Protein AF-S6TY34-F1 (afdb_monomer_lite)

InterPro domains:
  IPR000032 Phosphocarrier protein HPr-like [PF00381] (108-190)
  IPR000032 Phosphocarrier protein HPr-like [PR00107] (118-134)
  IPR000032 Phosphocarrier protein HPr-like [PR00107] (146-161)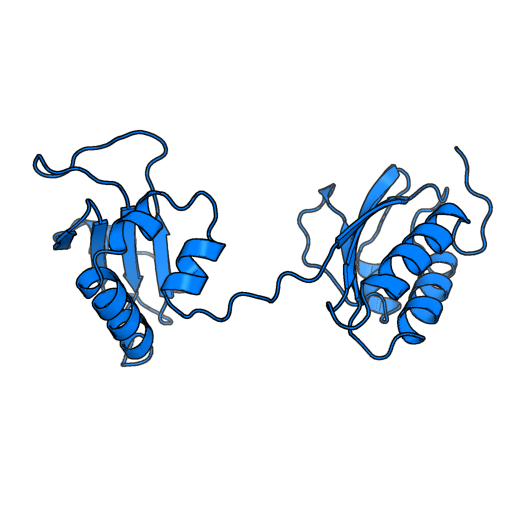
  IPR000032 Phosphocarrier protein HPr-like [PR00107] (161-178)
  IPR000032 Phosphocarrier protein HPr-like [PS51350] (106-196)
  IPR000032 Phosphocarrier protein HPr-like [TIGR01003] (109-189)
  IPR000032 Phosphocarrier protein HPr-like [cd00367] (110-189)
  IPR016152 Phosphotransferase/anion transporter [SSF55804] (2-98)
  IPR035895 HPr-like superfamily [G3DSA:3.30.1340.10] (108-195)
  IPR035895 HPr-like superfamily [SSF55594] (108-195)
  IPR050893 Sugar Phosphotransferase System (PTS) [PTHR30181] (58-195)

Foldseek 3Di:
DFFDPCPVVVQVVFDWDDLPPLEIETEDQPRTPHKDKDKDADPDWDDDPNHTHLMYIYIHDDPCPCVLLVVLVNVCSVVVNVNQSSPDPDCQSVCVSSVHPRPPQFDKDKDFFQAQAFQDQQLLVLQLVLQVVDPWWKWKAFPVVPDDTDTSVDSVVSNVRVGHGGTMMMMGTHPVCCVPSRVVSRVCSVVNSPDDGDD

Radius of gyration: 22.58 Å; chains: 1; bounding box: 53×37×58 Å

Organism: NCBI:txid1194404

pLDDT: mean 88.8, std 8.44, range [49.97, 98.06]

Secondary structure (DSSP, 8-state):
--B-TTHHHHHTTSPPEEEETTEEEEEE-TTBSS-EEEEE--SS-EEETTEEE-EEEEEE--GGGGHHHHHHHHHHHHTT-HHHHHT-SSHHHHHHHTT--------EEEEE---TT-S-HHHHHHHHHHHTTSSS-EEEEEGGGTPPPEETT-HHHHHHT---TTPEEEEEE-TTTHHHHHHHHHHHHHTGGGSPPP-

Structure (mmCIF, N/CA/C/O backbone):
data_AF-S6TY34-F1
#
_entry.id   AF-S6TY34-F1
#
loop_
_atom_site.group_PDB
_atom_site.id
_atom_site.type_symbol
_atom_site.label_atom_id
_atom_site.label_alt_id
_atom_site.label_comp_id
_atom_site.label_asym_id
_atom_site.label_entity_id
_atom_site.label_seq_id
_atom_site.pdbx_PDB_ins_code
_atom_site.Cartn_x
_atom_site.Cartn_y
_atom_site.Cartn_z
_atom_site.occupancy
_atom_site.B_iso_or_equiv
_atom_site.auth_seq_id
_atom_site.auth_comp_id
_atom_site.auth_asym_id
_atom_site.auth_atom_id
_atom_site.pdbx_PDB_model_num
ATOM 1 N N . ASP A 1 1 ? -1.284 -11.395 13.232 1.00 68.44 1 ASP A N 1
ATOM 2 C CA . ASP A 1 1 ? -2.573 -11.162 13.926 1.00 68.44 1 ASP A CA 1
ATOM 3 C C . ASP A 1 1 ? -2.423 -10.346 15.196 1.00 68.44 1 ASP A C 1
ATOM 5 O O . ASP A 1 1 ? -1.407 -10.467 15.871 1.00 68.44 1 ASP A O 1
ATOM 9 N N . CYS A 1 2 ? -3.390 -9.468 15.487 1.00 80.12 2 CYS A N 1
ATOM 10 C CA . CYS A 1 2 ? -3.382 -8.615 16.689 1.00 80.12 2 CYS A CA 1
ATOM 11 C C . CYS A 1 2 ? -4.033 -9.279 17.913 1.00 80.12 2 CYS A C 1
ATOM 13 O O . CYS A 1 2 ? -3.584 -9.076 19.038 1.00 80.12 2 CYS A O 1
ATOM 15 N N . VAL A 1 3 ? -5.050 -10.115 17.695 1.00 90.25 3 VAL A N 1
ATOM 16 C CA . VAL A 1 3 ? -5.883 -10.722 18.746 1.00 90.25 3 VAL A CA 1
ATOM 17 C C . VAL A 1 3 ? -5.986 -12.240 18.572 1.00 90.25 3 VAL A C 1
ATOM 19 O O . VAL A 1 3 ? -5.602 -12.782 17.534 1.00 90.25 3 VAL A O 1
ATOM 22 N N . SER A 1 4 ? -6.457 -12.941 19.602 1.00 89.31 4 SER A N 1
ATOM 23 C CA . SER A 1 4 ? -6.716 -14.388 19.582 1.00 89.31 4 SER A CA 1
ATOM 24 C C . SER A 1 4 ? -8.177 -14.699 19.243 1.00 89.31 4 SER A C 1
ATOM 26 O O . SER A 1 4 ? -9.046 -13.826 19.302 1.00 89.31 4 SER A O 1
ATOM 28 N N . ASN A 1 5 ? -8.462 -15.968 18.930 1.00 83.50 5 ASN A N 1
ATOM 29 C CA . ASN A 1 5 ? -9.836 -16.448 18.785 1.00 83.50 5 ASN A CA 1
ATOM 30 C C . ASN A 1 5 ? -10.630 -16.152 20.068 1.00 83.50 5 ASN A C 1
ATOM 32 O O . ASN A 1 5 ? -10.151 -16.425 21.166 1.00 83.50 5 ASN A O 1
ATOM 36 N N . GLY A 1 6 ? -11.829 -15.584 19.915 1.00 85.88 6 GLY A N 1
ATOM 37 C CA . GLY A 1 6 ? -12.685 -15.156 21.027 1.00 85.88 6 GLY A CA 1
ATOM 38 C C . GLY A 1 6 ? -12.802 -13.639 21.201 1.00 85.88 6 GLY A C 1
ATOM 39 O O . GLY A 1 6 ? -13.778 -13.196 21.798 1.00 85.88 6 GLY A O 1
ATOM 40 N N . PHE A 1 7 ? -11.909 -12.832 20.610 1.00 88.25 7 PHE A N 1
ATOM 41 C CA . PHE A 1 7 ? -11.964 -11.366 20.735 1.00 88.25 7 PHE A CA 1
ATOM 42 C C . PHE A 1 7 ? -13.313 -10.773 20.300 1.00 88.25 7 PHE A C 1
ATOM 44 O O . PHE A 1 7 ? -13.893 -9.952 21.004 1.00 88.25 7 PHE A O 1
ATOM 51 N N . ALA A 1 8 ? -13.868 -11.253 19.183 1.00 85.50 8 ALA A N 1
ATOM 52 C CA . ALA A 1 8 ? -15.176 -10.815 18.695 1.00 85.50 8 ALA A CA 1
ATOM 53 C C . ALA A 1 8 ? -16.325 -11.125 19.674 1.00 85.50 8 ALA A C 1
ATOM 55 O O . ALA A 1 8 ? -17.237 -10.317 19.819 1.00 85.50 8 ALA A O 1
ATOM 56 N N . ALA A 1 9 ? -16.273 -12.265 20.373 1.00 88.94 9 ALA A N 1
ATOM 57 C CA . ALA A 1 9 ? -17.282 -12.626 21.370 1.00 88.94 9 ALA A CA 1
ATOM 58 C C . ALA A 1 9 ? -17.190 -11.744 22.625 1.00 88.94 9 ALA A C 1
ATOM 60 O O . ALA A 1 9 ? -18.210 -11.464 23.251 1.00 88.94 9 ALA A O 1
ATOM 61 N N . VAL A 1 10 ? -15.981 -11.283 22.970 1.00 88.50 10 VAL A N 1
ATOM 62 C CA . VAL A 1 10 ? -15.786 -10.283 24.027 1.00 88.50 10 VAL A CA 1
ATOM 63 C C . VAL A 1 10 ? -16.361 -8.938 23.589 1.00 88.50 10 VAL A C 1
ATOM 65 O O . VAL A 1 10 ? -17.129 -8.347 24.337 1.00 88.50 10 VAL A O 1
ATOM 68 N N . LEU A 1 11 ? -16.066 -8.479 22.367 1.00 86.81 11 LEU A N 1
ATOM 69 C CA . LEU A 1 11 ? -16.575 -7.199 21.854 1.00 86.81 11 LEU A CA 1
ATOM 70 C C . LEU A 1 11 ? -18.104 -7.113 21.833 1.00 86.81 11 LEU A C 1
ATOM 72 O O . LEU A 1 11 ? -18.644 -6.043 22.077 1.00 86.81 11 LEU A O 1
ATOM 76 N N . GLN A 1 12 ? -18.809 -8.220 21.580 1.00 85.81 12 GLN A N 1
ATOM 77 C CA . GLN A 1 12 ? -20.279 -8.251 21.615 1.00 85.81 12 GLN A CA 1
ATOM 78 C C . GLN A 1 12 ? -20.872 -7.963 23.002 1.00 85.81 12 GLN A C 1
ATOM 80 O O . GLN A 1 12 ? -22.053 -7.646 23.103 1.00 85.81 12 GLN A O 1
ATOM 85 N N . GLN A 1 13 ? -20.073 -8.098 24.060 1.00 87.50 13 GLN A N 1
ATOM 86 C CA . GLN A 1 13 ? -20.476 -7.824 25.440 1.00 87.50 13 GLN A CA 1
ATOM 87 C C . GLN A 1 13 ? -20.069 -6.416 25.893 1.00 87.50 13 GLN A C 1
ATOM 89 O O . GLN A 1 13 ? -20.441 -6.001 26.988 1.00 87.50 13 GLN A O 1
ATOM 94 N N . VAL A 1 14 ? -19.294 -5.695 25.078 1.00 88.38 14 VAL A N 1
ATOM 95 C CA . VAL A 1 14 ? -18.835 -4.337 25.375 1.00 88.38 14 VAL A CA 1
ATOM 96 C C . VAL A 1 14 ? -19.847 -3.339 24.830 1.00 88.38 14 VAL A C 1
ATOM 98 O O . VAL A 1 14 ? -20.274 -3.422 23.679 1.00 88.38 14 VAL A O 1
ATOM 101 N N . GLU A 1 15 ? -20.217 -2.369 25.659 1.00 87.62 15 GLU A N 1
ATOM 102 C CA . GLU A 1 15 ? -21.068 -1.266 25.232 1.00 87.62 15 GLU A CA 1
ATOM 103 C C . GLU A 1 15 ? -20.253 -0.251 24.422 1.00 87.62 15 GLU A C 1
ATOM 105 O O . GLU A 1 15 ? -19.173 0.178 24.834 1.00 87.62 15 GLU A O 1
ATOM 110 N N . ALA A 1 16 ? -20.762 0.120 23.247 1.00 89.81 16 ALA A N 1
ATOM 111 C CA . ALA A 1 16 ? -20.104 1.096 22.392 1.00 89.81 16 ALA A CA 1
ATOM 112 C C . ALA A 1 16 ? -20.237 2.507 22.977 1.00 89.81 16 ALA A C 1
ATOM 114 O O . ALA A 1 16 ? -21.341 2.969 23.268 1.00 89.81 16 ALA A O 1
ATOM 115 N N . LEU A 1 17 ? -19.115 3.213 23.087 1.00 90.44 17 LEU A N 1
ATOM 116 C CA . LEU A 1 17 ? -19.071 4.604 23.521 1.00 90.44 17 LEU A CA 1
ATOM 117 C C . LEU A 1 17 ? -19.295 5.531 22.319 1.00 90.44 17 LEU A C 1
ATOM 119 O O . LEU A 1 17 ? -18.623 5.394 21.297 1.00 90.44 17 LEU A O 1
ATOM 123 N N . SER A 1 18 ? -20.219 6.486 22.441 1.00 91.00 18 SER A N 1
ATOM 124 C CA . SER A 1 18 ? -20.399 7.540 21.433 1.00 91.00 18 SER A CA 1
ATOM 125 C C . SER A 1 18 ? -19.304 8.595 21.589 1.00 91.00 18 SER A C 1
ATOM 127 O O . SER A 1 18 ? -19.116 9.135 22.679 1.00 91.00 18 SER A O 1
ATOM 129 N N . LEU A 1 19 ? -18.589 8.884 20.501 1.00 88.56 19 LEU A N 1
ATOM 130 C CA . LEU A 1 19 ? -17.534 9.902 20.449 1.00 88.56 19 LEU A CA 1
ATOM 131 C C . LEU A 1 19 ? -18.026 11.248 19.887 1.00 88.56 19 LEU A C 1
ATOM 133 O O . LEU A 1 19 ? -17.264 12.210 19.864 1.00 88.56 19 LEU A O 1
ATOM 137 N N . GLY A 1 20 ? -19.285 11.331 19.443 1.00 86.25 20 GLY A N 1
ATOM 138 C CA . GLY A 1 20 ? -19.795 12.468 18.668 1.00 86.25 20 GLY A CA 1
ATOM 139 C C . GLY A 1 20 ? -19.596 12.289 17.158 1.00 86.25 20 GLY A C 1
ATOM 140 O O . GLY A 1 20 ? -18.968 11.333 16.715 1.00 86.25 20 GLY A O 1
ATOM 141 N N . ASP A 1 21 ? -20.214 13.155 16.347 1.00 84.25 21 ASP A N 1
ATOM 142 C CA . ASP A 1 21 ? -20.157 13.128 14.867 1.00 84.25 21 ASP A CA 1
ATOM 143 C C . ASP A 1 21 ? -20.534 11.783 14.205 1.00 84.25 21 ASP A C 1
ATOM 145 O O . ASP A 1 21 ? -20.176 11.486 13.064 1.00 84.25 21 ASP A O 1
ATOM 149 N N . GLY A 1 22 ? -21.294 10.956 14.926 1.00 88.19 22 GLY A N 1
ATOM 150 C CA . GLY A 1 22 ? -21.658 9.602 14.513 1.00 88.19 22 GLY A CA 1
ATOM 151 C C . GLY A 1 22 ? -20.522 8.578 14.606 1.00 88.19 22 GLY A C 1
ATOM 152 O O . GLY A 1 22 ? -20.678 7.457 14.119 1.00 88.19 22 GLY A O 1
ATOM 153 N N . LEU A 1 23 ? -19.401 8.935 15.233 1.00 91.75 23 LEU A N 1
ATOM 154 C CA . LEU A 1 23 ? -18.300 8.032 15.535 1.00 91.75 23 LEU A CA 1
ATOM 155 C C . LEU A 1 23 ? -18.568 7.268 16.831 1.00 91.75 23 LEU A C 1
ATOM 157 O O . LEU A 1 23 ? -18.994 7.830 17.842 1.00 91.75 23 LEU A O 1
ATOM 161 N N . TRP A 1 24 ? -18.268 5.977 16.798 1.00 93.62 24 TRP A N 1
ATOM 162 C CA . TRP A 1 24 ? -18.437 5.064 17.921 1.00 93.62 24 TRP A CA 1
ATOM 163 C C . TRP A 1 24 ? -17.130 4.360 18.247 1.00 93.62 24 TRP A C 1
ATOM 165 O O . TRP A 1 24 ? -16.282 4.158 17.377 1.00 93.62 24 TRP A O 1
ATOM 175 N N . TRP A 1 25 ? -16.980 3.962 19.504 1.00 92.62 25 TRP A N 1
ATOM 176 C CA . TRP A 1 25 ? -15.769 3.352 20.025 1.00 92.62 25 TRP A CA 1
ATOM 177 C C . TRP A 1 25 ? -16.062 2.063 20.778 1.00 92.62 25 TRP A C 1
ATOM 179 O O . TRP A 1 25 ? -16.880 2.028 21.696 1.00 92.62 25 TRP A O 1
ATOM 189 N N . LEU A 1 26 ? -15.335 1.014 20.412 1.00 93.44 26 LEU A N 1
ATOM 190 C CA . LEU A 1 26 ? -15.246 -0.242 21.136 1.00 93.44 26 LEU A CA 1
ATOM 191 C C . LEU A 1 26 ? -13.790 -0.507 21.492 1.00 93.44 26 LEU A C 1
ATOM 193 O O . LEU A 1 26 ? -12.886 -0.264 20.692 1.00 93.44 26 LEU A O 1
ATOM 197 N N . HIS A 1 27 ? -13.559 -1.068 22.672 1.00 91.75 27 HIS A N 1
ATOM 198 C CA . HIS A 1 27 ? -12.238 -1.548 23.042 1.00 91.75 27 HIS A CA 1
ATOM 199 C C . HIS A 1 27 ? -12.311 -2.814 23.887 1.00 91.75 27 HIS A C 1
ATOM 201 O O . HIS A 1 27 ? -13.315 -3.095 24.538 1.00 91.75 27 HIS A O 1
ATOM 207 N N . SER A 1 28 ? -11.227 -3.582 23.879 1.00 90.94 28 SER A N 1
ATOM 208 C CA . SER A 1 28 ? -11.027 -4.691 24.805 1.00 90.94 28 SER A CA 1
ATOM 209 C C . SER A 1 28 ? -9.540 -4.958 24.998 1.00 90.94 28 SER A C 1
ATOM 211 O O . SER A 1 28 ? -8.744 -4.835 24.066 1.00 90.94 28 SER A O 1
ATOM 213 N N . GLU A 1 29 ? -9.179 -5.348 26.215 1.00 90.25 29 GLU A N 1
ATOM 214 C CA . GLU A 1 29 ? -7.835 -5.808 26.586 1.00 90.25 29 GLU A CA 1
ATOM 215 C C . GLU A 1 29 ? -7.741 -7.340 26.622 1.00 90.25 29 GLU A C 1
ATOM 217 O O . GLU A 1 29 ? -6.658 -7.924 26.669 1.00 90.25 29 GLU A O 1
ATOM 222 N N . GLN A 1 30 ? -8.884 -8.030 26.579 1.00 89.81 30 GLN A N 1
ATOM 223 C CA . GLN A 1 30 ? -8.919 -9.484 26.674 1.00 89.81 30 GLN A CA 1
ATOM 224 C C . GLN A 1 30 ? -8.511 -10.114 25.351 1.00 89.81 30 GLN A C 1
ATOM 226 O O . GLN A 1 30 ? -8.938 -9.682 24.286 1.00 89.81 30 GLN A O 1
ATOM 231 N N . THR A 1 31 ? -7.752 -11.209 25.406 1.00 88.44 31 THR A N 1
ATOM 232 C CA . THR A 1 31 ? -7.323 -11.979 24.221 1.00 88.44 31 THR A CA 1
ATOM 233 C C . THR A 1 31 ? -6.467 -11.190 23.214 1.00 88.44 31 THR A C 1
ATOM 235 O O . THR A 1 31 ? -6.280 -11.640 22.079 1.00 88.44 31 THR A O 1
ATOM 238 N N . VAL A 1 32 ? -5.888 -10.057 23.623 1.00 89.88 32 VAL A N 1
ATOM 239 C CA . VAL A 1 32 ? -5.002 -9.225 22.797 1.00 89.88 32 VAL A CA 1
ATOM 240 C C . VAL A 1 32 ? -3.563 -9.749 22.856 1.00 89.88 32 VAL A C 1
ATOM 242 O O . VAL A 1 32 ? -3.012 -9.952 23.933 1.00 89.88 32 VAL A O 1
ATOM 245 N N . LYS A 1 33 ? -2.942 -9.984 21.692 1.00 89.62 33 LYS A N 1
ATOM 246 C CA . LYS A 1 33 ? -1.531 -10.413 21.579 1.00 89.62 33 LYS A CA 1
ATOM 247 C C . LYS A 1 33 ? -0.591 -9.234 21.353 1.00 89.62 33 LYS A C 1
ATOM 249 O O . LYS A 1 33 ? 0.547 -9.247 21.807 1.00 89.62 33 LYS A O 1
ATOM 254 N N . ARG A 1 34 ? -1.064 -8.239 20.603 1.00 87.88 34 ARG A N 1
ATOM 255 C CA . ARG A 1 34 ? -0.393 -6.961 20.364 1.00 87.88 34 ARG A CA 1
ATOM 256 C C . ARG A 1 34 ? -1.446 -5.866 20.165 1.00 87.88 34 ARG A C 1
ATOM 258 O O . ARG A 1 34 ? -2.522 -6.184 19.650 1.00 87.88 34 ARG A O 1
ATOM 265 N N . PRO A 1 35 ? -1.136 -4.607 20.510 1.00 86.06 35 PRO A N 1
ATOM 266 C CA . PRO A 1 35 ? -2.032 -3.487 20.267 1.00 86.06 35 PRO A CA 1
ATOM 267 C C . PRO A 1 35 ? -2.426 -3.392 18.793 1.00 86.06 35 PRO A C 1
ATOM 269 O O . PRO A 1 35 ? -1.617 -3.673 17.901 1.00 86.06 35 PRO A O 1
ATOM 272 N N . GLY A 1 36 ? -3.656 -2.976 18.527 1.00 86.56 36 GLY A N 1
ATOM 273 C CA . GLY A 1 36 ? -4.112 -2.730 17.167 1.00 86.56 36 GLY A CA 1
ATOM 274 C C . GLY A 1 36 ? -5.420 -1.964 17.143 1.00 86.56 36 GLY A C 1
ATOM 275 O O . GLY A 1 36 ? -6.311 -2.237 17.941 1.00 86.56 36 GLY A O 1
ATOM 276 N N . LEU A 1 37 ? -5.532 -1.031 16.205 1.00 87.94 37 LEU A N 1
ATOM 277 C CA . LEU A 1 37 ? -6.757 -0.291 15.950 1.00 87.94 37 LEU A CA 1
ATOM 278 C C . LEU A 1 37 ? -7.323 -0.709 14.597 1.00 87.94 37 LEU A C 1
ATOM 280 O O . LEU A 1 37 ? -6.601 -0.745 13.601 1.00 87.94 37 LEU A O 1
ATOM 284 N N . ALA A 1 38 ? -8.618 -0.990 14.573 1.00 89.12 38 ALA A N 1
ATOM 285 C CA . ALA A 1 38 ? -9.399 -1.066 13.353 1.00 89.12 38 ALA A CA 1
ATOM 286 C C . ALA A 1 38 ? -10.395 0.095 13.322 1.00 89.12 38 ALA A C 1
ATOM 288 O O . ALA A 1 38 ? -10.949 0.475 14.354 1.00 89.12 38 ALA A O 1
ATOM 289 N N . PHE A 1 39 ? -10.635 0.631 12.131 1.00 90.62 39 PHE A N 1
ATOM 290 C CA . PHE A 1 39 ? -11.688 1.603 11.878 1.00 90.62 39 PHE A CA 1
ATOM 291 C C . PHE A 1 39 ? -12.518 1.120 10.698 1.00 90.62 39 PHE A C 1
ATOM 293 O O . PHE A 1 39 ? -11.962 0.731 9.670 1.00 90.62 39 PHE A O 1
ATOM 300 N N . VAL A 1 40 ? -13.837 1.103 10.868 1.00 89.88 40 VAL A N 1
ATOM 301 C CA . VAL A 1 40 ? -14.779 0.666 9.838 1.00 89.88 40 VAL A CA 1
ATOM 302 C C . VAL A 1 40 ? -15.865 1.712 9.652 1.00 89.88 40 VAL A C 1
ATOM 304 O O . VAL A 1 40 ? -16.406 2.240 10.623 1.00 89.88 40 VAL A O 1
ATOM 307 N N . THR A 1 41 ? -16.200 1.990 8.400 1.00 89.56 41 THR A N 1
ATOM 308 C CA . THR A 1 41 ? -17.305 2.866 8.013 1.00 89.56 41 THR A CA 1
ATOM 309 C C . THR A 1 41 ? -18.381 2.031 7.319 1.00 89.56 41 THR A C 1
ATOM 311 O O . THR A 1 41 ? -18.067 1.043 6.646 1.00 89.56 41 THR A O 1
ATOM 314 N N . PRO A 1 42 ? -19.670 2.344 7.516 1.00 88.12 42 PRO A N 1
ATOM 315 C CA . PRO A 1 42 ? -20.734 1.613 6.854 1.00 88.12 42 PRO A CA 1
ATOM 316 C C . PRO A 1 42 ? -20.883 2.076 5.398 1.00 88.12 42 PRO A C 1
ATOM 318 O O . PRO A 1 42 ? -20.836 3.264 5.102 1.00 88.12 42 PRO A O 1
ATOM 321 N N . ASP A 1 43 ? -21.146 1.134 4.491 1.00 84.88 43 ASP A N 1
ATOM 322 C CA . ASP A 1 43 ? -21.383 1.413 3.061 1.00 84.88 43 ASP A CA 1
ATOM 323 C C . ASP A 1 43 ? -22.701 2.182 2.806 1.00 84.88 43 ASP A C 1
ATOM 325 O O . ASP A 1 43 ? -22.918 2.794 1.763 1.00 84.88 43 ASP A O 1
ATOM 329 N N . LYS A 1 44 ? -23.617 2.174 3.781 1.00 84.44 44 LYS A N 1
ATOM 330 C CA . LYS A 1 44 ? -24.884 2.916 3.745 1.00 84.44 44 LYS A CA 1
ATOM 331 C C . LYS A 1 44 ? -25.114 3.624 5.078 1.00 84.44 44 LYS A C 1
ATOM 333 O O . LYS A 1 44 ? -24.630 3.137 6.096 1.00 84.44 44 LYS A O 1
ATOM 338 N N . PRO A 1 45 ? -25.897 4.715 5.120 1.00 83.31 45 PRO A N 1
ATOM 339 C CA . PRO A 1 45 ? -26.246 5.366 6.378 1.00 83.31 45 PRO A CA 1
ATOM 340 C C . PRO A 1 45 ? -26.943 4.396 7.342 1.00 83.31 45 PRO A C 1
ATOM 342 O O . PRO A 1 45 ? -27.998 3.844 7.023 1.00 83.31 45 PRO A O 1
ATOM 345 N N . ILE A 1 46 ? -26.368 4.209 8.530 1.00 91.62 46 ILE A N 1
ATOM 346 C CA . ILE A 1 46 ? -26.925 3.382 9.608 1.00 91.62 46 ILE A CA 1
ATOM 347 C C . ILE A 1 46 ? -27.175 4.271 10.829 1.00 91.62 46 ILE A C 1
ATOM 349 O O . ILE A 1 46 ? -26.522 5.297 11.027 1.00 91.62 46 ILE A O 1
ATOM 353 N N . ARG A 1 47 ? -28.155 3.888 11.651 1.00 91.56 47 ARG A N 1
ATOM 354 C CA . ARG A 1 47 ? -28.377 4.475 12.973 1.00 91.56 47 ARG A CA 1
ATOM 355 C C . ARG A 1 47 ? -28.133 3.431 14.053 1.00 91.56 47 ARG A C 1
ATOM 357 O O . ARG A 1 47 ? -28.578 2.295 13.914 1.00 91.56 47 ARG A O 1
ATOM 364 N N . TYR A 1 48 ? -27.490 3.842 15.137 1.00 88.88 48 TYR A N 1
ATOM 365 C CA . TYR A 1 48 ? -27.287 3.040 16.338 1.00 88.88 48 TYR A CA 1
ATOM 366 C C . TYR A 1 48 ? -27.766 3.842 17.549 1.00 88.88 48 TYR A C 1
ATOM 368 O O . TYR A 1 48 ? -27.446 5.021 17.681 1.00 88.88 48 TYR A O 1
ATOM 376 N N . LEU A 1 49 ? -28.627 3.237 18.376 1.00 88.38 49 LEU A N 1
ATOM 377 C CA . LEU A 1 49 ? -29.287 3.905 19.512 1.00 88.38 49 LEU A CA 1
ATOM 378 C C . LEU A 1 49 ? -29.946 5.255 19.139 1.00 88.38 49 LEU A C 1
ATOM 380 O O . LEU A 1 49 ? -29.911 6.224 19.890 1.00 88.38 49 LEU A O 1
ATOM 384 N N . GLY A 1 50 ? -30.535 5.334 17.939 1.00 87.44 50 GLY A N 1
ATOM 385 C CA . GLY A 1 50 ? -31.199 6.539 17.419 1.00 87.44 50 GLY A CA 1
ATOM 386 C C . GLY A 1 50 ? -30.260 7.616 16.857 1.00 87.44 50 GLY A C 1
ATOM 387 O O . GLY A 1 50 ? -30.724 8.495 16.122 1.00 87.44 50 GLY A O 1
ATOM 388 N N . GLN A 1 51 ? -28.955 7.521 17.112 1.00 89.12 51 GLN A N 1
ATOM 389 C CA . GLN A 1 51 ? -27.928 8.426 16.596 1.00 89.12 51 GLN A CA 1
ATOM 390 C C . GLN A 1 51 ? -27.343 7.920 15.268 1.00 89.12 51 GLN A C 1
ATOM 392 O O . GLN A 1 51 ? -27.419 6.721 14.982 1.00 89.12 51 GLN A O 1
ATOM 397 N N . PRO A 1 52 ? -26.797 8.808 14.417 1.00 89.62 52 PRO A N 1
ATOM 398 C CA . PRO A 1 52 ? -26.073 8.380 13.225 1.00 89.62 52 PRO A CA 1
ATOM 399 C C . PRO A 1 52 ? -24.856 7.525 13.606 1.00 89.62 52 PRO A C 1
ATOM 401 O O . PRO A 1 52 ? -24.205 7.774 14.618 1.00 89.62 52 PRO A O 1
ATOM 404 N N . LEU A 1 53 ? -24.558 6.520 12.785 1.00 91.44 53 LEU A N 1
ATOM 405 C CA . LEU A 1 53 ? -23.316 5.759 12.840 1.00 91.44 53 LEU A CA 1
ATOM 406 C C . LEU A 1 53 ? -22.606 5.950 11.501 1.00 91.44 53 LEU A C 1
ATOM 408 O O . LEU A 1 53 ? -23.057 5.446 10.474 1.00 91.44 53 LEU A O 1
ATOM 412 N N . THR A 1 54 ? -21.532 6.729 11.524 1.00 90.94 54 THR A N 1
ATOM 413 C CA . THR A 1 54 ? -20.689 7.079 10.371 1.00 90.94 54 THR A CA 1
ATOM 414 C C . THR A 1 54 ? -19.348 6.356 10.426 1.00 90.94 54 THR A C 1
ATOM 416 O O . THR A 1 54 ? -18.745 6.109 9.388 1.00 90.94 54 THR A O 1
ATOM 419 N N . GLY A 1 55 ? -18.910 5.934 11.614 1.00 91.38 55 GLY A N 1
ATOM 420 C CA . GLY A 1 55 ? -17.704 5.136 11.784 1.00 91.38 55 GLY A CA 1
ATOM 421 C C . GLY A 1 55 ? -17.657 4.434 13.134 1.00 91.38 55 GLY A C 1
ATOM 422 O O . GLY A 1 55 ? -18.230 4.901 14.117 1.00 91.38 55 GLY A O 1
ATOM 423 N N . LEU A 1 56 ? -16.966 3.300 13.177 1.00 92.38 56 LEU A N 1
ATOM 424 C CA . LEU A 1 56 ? -16.741 2.513 14.380 1.00 92.38 56 LEU A CA 1
ATOM 425 C C . LEU A 1 56 ? -15.251 2.209 14.517 1.00 92.38 56 LEU A C 1
ATOM 427 O O . LEU A 1 56 ? -14.650 1.543 13.672 1.00 92.38 56 LEU A O 1
ATOM 431 N N . PHE A 1 57 ? -14.672 2.674 15.615 1.00 92.50 57 PHE A N 1
ATOM 432 C CA . PHE A 1 57 ? -13.350 2.284 16.067 1.00 92.50 57 PHE A CA 1
ATOM 433 C C . PHE A 1 57 ? -13.426 1.028 16.926 1.00 92.50 57 PHE A C 1
ATOM 435 O O . PHE A 1 57 ? -14.297 0.894 17.783 1.00 92.50 57 PHE A O 1
ATOM 442 N N . CYS A 1 58 ? -12.476 0.125 16.719 1.00 92.69 58 CYS A N 1
ATOM 443 C CA . CYS A 1 58 ? -12.275 -1.055 17.540 1.00 92.69 58 CYS A CA 1
ATOM 444 C C . CYS A 1 58 ? -10.806 -1.137 17.956 1.00 92.69 58 CYS A C 1
ATOM 446 O O . CYS A 1 58 ? -9.938 -1.437 17.131 1.00 92.69 58 CYS A O 1
ATOM 448 N N . LEU A 1 59 ? -10.530 -0.900 19.238 1.00 91.38 59 LEU A N 1
ATOM 449 C CA . LEU A 1 59 ? -9.191 -0.972 19.806 1.00 91.38 59 LEU A CA 1
ATOM 450 C C . LEU A 1 59 ? -8.967 -2.293 20.551 1.00 91.38 59 LEU A C 1
ATOM 452 O O . LEU A 1 59 ? -9.640 -2.618 21.527 1.00 91.38 59 LEU A O 1
ATOM 456 N N . ALA A 1 60 ? -7.963 -3.039 20.107 1.00 92.19 60 ALA A N 1
ATOM 457 C CA . ALA A 1 60 ? -7.335 -4.083 20.896 1.00 92.19 60 ALA A CA 1
ATOM 458 C C . ALA A 1 60 ? -6.227 -3.440 21.739 1.00 92.19 60 ALA A C 1
ATOM 460 O O . ALA A 1 60 ? -5.167 -3.090 21.212 1.00 92.19 60 ALA A O 1
ATOM 461 N N . SER A 1 61 ? -6.488 -3.253 23.030 1.00 88.62 61 SER A N 1
ATOM 462 C CA . SER A 1 61 ? -5.582 -2.570 23.955 1.00 88.62 61 SER A CA 1
ATOM 463 C C . SER A 1 61 ? -4.616 -3.558 24.608 1.00 88.62 61 SER A C 1
ATOM 465 O O . SER A 1 61 ? -5.017 -4.631 25.052 1.00 88.62 61 SER A O 1
ATOM 467 N N . LEU A 1 62 ? -3.331 -3.204 24.675 1.00 87.50 62 LEU A N 1
ATOM 468 C CA . LEU A 1 62 ? -2.328 -3.947 25.443 1.00 87.50 62 LEU A CA 1
ATOM 469 C C . LEU A 1 62 ? -1.222 -2.991 25.911 1.00 87.50 62 LEU A C 1
ATOM 471 O O . LEU A 1 62 ? -0.407 -2.542 25.104 1.00 87.50 62 LEU A O 1
ATOM 475 N N . GLY A 1 63 ? -1.201 -2.678 27.208 1.00 84.56 63 GLY A N 1
ATOM 476 C CA . GLY A 1 63 ? -0.293 -1.674 27.778 1.00 84.56 63 GLY A CA 1
ATOM 477 C C . GLY A 1 63 ? -0.487 -0.280 27.167 1.00 84.56 63 GLY A C 1
ATOM 478 O O . GLY A 1 63 ? -1.502 -0.008 26.536 1.00 84.56 63 GLY A O 1
ATOM 479 N N . GLU A 1 64 ? 0.514 0.592 27.291 1.00 80.75 64 GLU A N 1
ATOM 480 C CA . GLU A 1 64 ? 0.385 2.028 26.967 1.00 80.75 64 GLU A CA 1
ATOM 481 C C . GLU A 1 64 ? 0.671 2.402 25.504 1.00 80.75 64 GLU A C 1
ATOM 483 O O . GLU A 1 64 ? 0.604 3.567 25.122 1.00 80.75 64 GLU A O 1
ATOM 488 N N . ALA A 1 65 ? 0.967 1.428 24.640 1.00 76.38 65 ALA A N 1
ATOM 489 C CA . ALA A 1 65 ? 1.368 1.685 23.251 1.00 76.38 65 ALA A CA 1
ATOM 490 C C . ALA A 1 65 ? 0.309 2.428 22.407 1.00 76.38 65 ALA A C 1
ATOM 492 O O . ALA A 1 65 ? 0.617 2.942 21.335 1.00 76.38 65 ALA A O 1
ATOM 493 N N . HIS A 1 66 ? -0.939 2.467 22.873 1.00 79.62 66 HIS A N 1
ATOM 494 C CA . HIS A 1 66 ? -2.066 3.096 22.194 1.00 79.62 66 HIS A CA 1
ATOM 495 C C . HIS A 1 66 ? -2.354 4.533 22.675 1.00 79.62 66 HIS A C 1
ATOM 497 O O . HIS A 1 66 ? -3.156 5.218 22.041 1.00 79.62 66 HIS A O 1
ATOM 503 N N . GLN A 1 67 ? -1.697 5.014 23.743 1.00 83.25 67 GLN A N 1
ATOM 504 C CA . GLN A 1 67 ? -1.956 6.336 24.337 1.00 83.25 67 GLN A CA 1
ATOM 505 C C . GLN A 1 67 ? -1.787 7.479 23.331 1.00 83.25 67 GLN A C 1
ATOM 507 O O . GLN A 1 67 ? -2.707 8.268 23.142 1.00 83.25 67 GLN A O 1
ATOM 512 N N . ALA A 1 68 ? -0.660 7.522 22.614 1.00 81.81 68 ALA A N 1
ATOM 513 C CA . ALA A 1 68 ? -0.382 8.589 21.649 1.00 81.81 68 ALA A CA 1
ATOM 514 C C . ALA A 1 68 ? -1.427 8.663 20.519 1.00 81.81 68 ALA A C 1
ATOM 516 O O . ALA A 1 68 ? -1.724 9.738 20.002 1.00 81.81 68 ALA A O 1
ATOM 517 N N . LEU A 1 69 ? -1.998 7.517 20.132 1.00 84.06 69 LEU A N 1
ATOM 518 C CA . LEU A 1 69 ? -3.080 7.471 19.152 1.00 84.06 69 LEU A CA 1
ATOM 519 C C . LEU A 1 69 ? -4.375 8.041 19.737 1.00 84.06 69 LEU A C 1
ATOM 521 O O . LEU A 1 69 ? -5.051 8.823 19.071 1.00 84.06 69 LEU A O 1
ATOM 525 N N . LEU A 1 70 ? -4.720 7.655 20.970 1.00 85.25 70 LEU A N 1
ATOM 526 C CA . LEU A 1 70 ? -5.913 8.160 21.649 1.00 85.25 70 LEU A CA 1
ATOM 527 C C . LEU A 1 70 ? -5.845 9.671 21.856 1.00 85.25 70 LEU A C 1
ATOM 529 O O . LEU A 1 70 ? -6.827 10.356 21.602 1.00 85.25 70 LEU A O 1
ATOM 533 N N . GLU A 1 71 ? -4.690 10.199 22.257 1.00 86.06 71 GLU A N 1
ATOM 534 C CA . GLU A 1 71 ? -4.483 11.641 22.421 1.00 86.06 71 GLU A CA 1
ATOM 535 C C . GLU A 1 71 ? -4.763 12.405 21.122 1.00 86.06 71 GLU A C 1
ATOM 537 O O . GLU A 1 71 ? -5.455 13.422 21.137 1.00 86.06 71 GLU A O 1
ATOM 542 N N . ARG A 1 72 ? -4.296 11.887 19.982 1.00 85.50 72 ARG A N 1
ATOM 543 C CA . ARG A 1 72 ? -4.540 12.494 18.664 1.00 85.50 72 ARG A CA 1
ATOM 544 C C . ARG A 1 72 ? -5.999 12.410 18.243 1.00 85.50 72 ARG A C 1
ATOM 546 O O . ARG A 1 72 ? -6.539 13.400 17.759 1.00 85.50 72 ARG A O 1
ATOM 553 N N . LEU A 1 73 ? -6.645 11.263 18.461 1.00 87.56 73 LEU A N 1
ATOM 554 C CA . LEU A 1 73 ? -8.080 11.116 18.216 1.00 87.56 73 LEU A CA 1
ATOM 555 C C . LEU A 1 73 ? -8.878 12.114 19.065 1.00 87.56 73 LEU A C 1
ATOM 557 O O . LEU A 1 73 ? -9.745 12.805 18.540 1.00 87.56 73 LEU A O 1
ATOM 561 N N . CYS A 1 74 ? -8.556 12.238 20.353 1.00 86.75 74 CYS A N 1
ATOM 562 C CA . CYS A 1 74 ? -9.187 13.203 21.248 1.00 86.75 74 CYS A CA 1
ATOM 563 C C . CYS A 1 74 ? -8.999 14.644 20.760 1.00 86.75 74 CYS A C 1
ATOM 565 O O . CYS A 1 74 ? -9.976 15.386 20.707 1.00 86.75 74 CYS A O 1
ATOM 567 N N . LEU A 1 75 ? -7.781 15.035 20.369 1.00 87.06 75 LEU A N 1
ATOM 568 C CA . LEU A 1 75 ? -7.511 16.367 19.814 1.00 87.06 75 LEU A CA 1
ATOM 569 C C . LEU A 1 75 ? -8.359 16.641 18.567 1.00 87.06 75 LEU A C 1
ATOM 571 O O . LEU A 1 75 ? -9.016 17.674 18.492 1.00 87.06 75 LEU A O 1
ATOM 575 N N . LEU A 1 76 ? -8.421 15.689 17.637 1.00 87.06 76 LEU A N 1
ATOM 576 C CA . LEU A 1 76 ? -9.208 15.804 16.410 1.00 87.06 76 LEU A CA 1
ATOM 577 C C . LEU A 1 76 ? -10.712 15.962 16.689 1.00 87.06 76 LEU A C 1
ATOM 579 O O . LEU A 1 76 ? -11.384 16.777 16.054 1.00 87.06 76 LEU A O 1
ATOM 583 N N . LEU A 1 77 ? -11.246 15.212 17.658 1.00 87.88 77 LEU A N 1
ATOM 584 C CA . LEU A 1 77 ? -12.642 15.335 18.088 1.00 87.88 77 LEU A CA 1
ATOM 585 C C . LEU A 1 77 ? -12.914 16.694 18.748 1.00 87.88 77 LEU A C 1
ATOM 587 O O . LEU A 1 77 ? -13.931 17.319 18.459 1.00 87.88 77 LEU A O 1
ATOM 591 N N . ILE A 1 78 ? -11.995 17.182 19.588 1.00 86.88 78 ILE A N 1
ATOM 592 C CA . ILE A 1 78 ? -12.091 18.506 20.226 1.00 86.88 78 ILE A CA 1
ATOM 593 C C . ILE A 1 78 ? -12.047 19.629 19.178 1.00 86.88 78 ILE A C 1
ATOM 595 O O . ILE A 1 78 ? -12.754 20.625 19.319 1.00 86.88 78 ILE A O 1
ATOM 599 N N . GLU A 1 79 ? -11.272 19.459 18.105 1.00 88.00 79 GLU A N 1
ATOM 600 C CA . GLU A 1 79 ? -11.221 20.379 16.961 1.00 88.00 79 GLU A CA 1
ATOM 601 C C . GLU A 1 79 ? -12.492 20.344 16.084 1.00 88.00 79 GLU A C 1
ATOM 603 O O . GLU A 1 79 ? -12.608 21.135 15.149 1.00 88.00 79 GLU A O 1
ATOM 608 N N . GLY A 1 80 ? -13.456 19.451 16.358 1.00 85.69 80 GLY A N 1
ATOM 609 C CA . GLY A 1 80 ? -14.683 19.298 15.563 1.00 85.69 80 GLY A CA 1
ATOM 610 C C . GLY A 1 80 ? -14.457 18.630 14.202 1.00 85.69 80 GLY A C 1
ATOM 611 O O . GLY A 1 80 ? -15.282 18.732 13.292 1.00 85.69 80 GLY A O 1
ATOM 612 N N . ARG A 1 81 ? -13.322 17.948 14.043 1.00 86.06 81 ARG A N 1
ATOM 613 C CA . ARG A 1 81 ? -12.887 17.326 12.787 1.00 86.06 81 ARG A CA 1
ATOM 614 C C . ARG A 1 81 ? -13.261 15.846 12.694 1.00 86.06 81 ARG A C 1
ATOM 616 O O . ARG A 1 81 ? -12.862 15.170 11.752 1.00 86.06 81 ARG A O 1
ATOM 623 N N . GLY A 1 82 ? -14.067 15.331 13.629 1.00 85.06 82 GLY A N 1
ATOM 624 C CA . GLY A 1 82 ? -14.498 13.926 13.660 1.00 85.06 82 GLY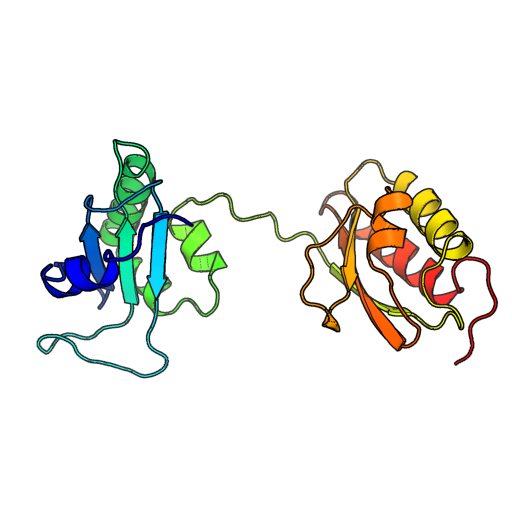 A CA 1
ATOM 625 C C . GLY A 1 82 ? -15.201 13.482 12.375 1.00 85.06 82 GLY A C 1
ATOM 626 O O . GLY A 1 82 ? -14.997 12.368 11.892 1.00 85.06 82 GLY A O 1
ATOM 627 N N . HIS A 1 83 ? -15.954 14.386 11.751 1.00 84.44 83 HIS A N 1
ATOM 628 C CA . HIS A 1 83 ? -16.604 14.149 10.464 1.00 84.44 83 HIS A CA 1
ATOM 629 C C . HIS A 1 83 ? -15.631 13.753 9.330 1.00 84.44 83 HIS A C 1
ATOM 631 O O . HIS A 1 83 ? -16.026 12.987 8.450 1.00 84.44 83 HIS A O 1
ATOM 637 N N . GLU A 1 84 ? -14.363 14.196 9.358 1.00 84.81 84 GLU A N 1
ATOM 638 C CA . GLU A 1 84 ? -13.336 13.811 8.370 1.00 84.81 84 GLU A CA 1
ATOM 639 C C . GLU A 1 84 ? -13.121 12.290 8.346 1.00 84.81 84 GLU A C 1
ATOM 641 O O . GLU A 1 84 ? -12.937 11.698 7.283 1.00 84.81 84 GLU A O 1
ATOM 646 N N . LEU A 1 85 ? -13.216 11.641 9.512 1.00 86.06 85 LEU A N 1
ATOM 647 C CA . LEU A 1 85 ? -13.055 10.195 9.656 1.00 86.06 85 LEU A CA 1
ATOM 648 C C . LEU A 1 85 ? -14.261 9.436 9.093 1.00 86.06 85 LEU A C 1
ATOM 650 O O . LEU A 1 85 ? -14.092 8.457 8.371 1.00 86.06 85 LEU A O 1
ATOM 654 N N . GLY A 1 86 ? -15.480 9.893 9.389 1.00 83.00 86 GLY A N 1
ATOM 655 C CA . GLY A 1 86 ? -16.713 9.255 8.909 1.00 83.00 86 GLY A CA 1
ATOM 656 C C . GLY A 1 86 ? -16.928 9.389 7.396 1.00 83.00 86 GLY A C 1
ATOM 657 O O . GLY A 1 86 ? -17.574 8.538 6.788 1.00 83.00 86 GLY A O 1
ATOM 658 N N . HIS A 1 87 ? -16.370 10.434 6.779 1.00 82.25 87 HIS A N 1
ATOM 659 C CA . HIS A 1 87 ? -16.428 10.673 5.333 1.00 82.25 87 HIS A CA 1
ATOM 660 C C . HIS A 1 87 ? -15.186 10.194 4.571 1.00 82.25 87 HIS A C 1
ATOM 662 O O . HIS A 1 87 ? -15.119 10.361 3.351 1.00 82.25 87 HIS A O 1
ATOM 668 N N . ALA A 1 88 ? -14.209 9.601 5.259 1.00 81.94 88 ALA A N 1
ATOM 669 C CA . ALA A 1 88 ? -12.996 9.115 4.629 1.00 81.94 88 ALA A CA 1
ATOM 670 C C . ALA A 1 88 ? -13.319 8.034 3.584 1.00 81.94 88 ALA A C 1
ATOM 672 O O . ALA A 1 88 ? -13.854 6.969 3.893 1.00 81.94 88 ALA A O 1
ATOM 673 N N . THR A 1 89 ? -12.958 8.301 2.329 1.00 75.56 89 THR A N 1
ATOM 674 C CA . THR A 1 89 ? -13.116 7.361 1.206 1.00 75.56 89 THR A CA 1
ATOM 675 C C . THR A 1 89 ? -11.921 6.422 1.052 1.00 75.56 89 THR A C 1
ATOM 677 O O . THR A 1 89 ? -11.955 5.492 0.248 1.00 75.56 89 THR A O 1
ATOM 680 N N . ASN A 1 90 ? -10.854 6.652 1.819 1.00 79.44 90 ASN A N 1
ATOM 681 C CA . ASN A 1 90 ? -9.669 5.812 1.862 1.00 79.44 90 ASN A CA 1
ATOM 682 C C . ASN A 1 90 ? -9.116 5.732 3.296 1.00 79.44 90 ASN A C 1
ATOM 684 O O . ASN A 1 90 ? -9.360 6.599 4.134 1.00 79.44 90 ASN A O 1
ATOM 688 N N . SER A 1 91 ? -8.335 4.688 3.583 1.00 78.81 91 SER A N 1
ATOM 689 C CA . SER A 1 91 ? -7.716 4.498 4.901 1.00 78.81 91 SER A CA 1
ATOM 690 C C . SER A 1 91 ? -6.612 5.517 5.210 1.00 78.81 91 SER A C 1
ATOM 692 O O . SER A 1 91 ? -6.212 5.636 6.363 1.00 78.81 91 SER A O 1
ATOM 694 N N . ARG A 1 92 ? -6.105 6.247 4.206 1.00 73.69 92 ARG A N 1
ATOM 695 C CA . ARG A 1 92 ? -5.018 7.225 4.358 1.00 73.69 92 ARG A CA 1
ATOM 696 C C . ARG A 1 92 ? -5.467 8.415 5.196 1.00 73.69 92 ARG A C 1
ATOM 698 O O . ARG A 1 92 ? -4.792 8.720 6.168 1.00 73.69 92 ARG A O 1
ATOM 705 N N . VAL A 1 93 ? -6.617 9.009 4.871 1.00 78.06 93 VAL A N 1
ATOM 706 C CA . VAL A 1 93 ? -7.186 10.145 5.623 1.00 78.06 93 VAL A CA 1
ATOM 707 C C . VAL A 1 93 ? -7.300 9.798 7.109 1.00 78.06 93 VAL A C 1
ATOM 709 O O . VAL A 1 93 ? -6.906 10.579 7.968 1.00 78.06 93 VAL A O 1
ATOM 712 N N . VAL A 1 94 ? -7.752 8.579 7.412 1.00 84.75 94 VAL A N 1
ATOM 713 C CA . VAL A 1 94 ? -7.868 8.069 8.785 1.00 84.75 94 VAL A CA 1
ATOM 714 C C . VAL A 1 94 ? -6.496 7.891 9.439 1.00 84.75 94 VAL A C 1
ATOM 716 O O . VAL A 1 94 ? -6.311 8.270 10.590 1.00 84.75 94 VAL A O 1
ATOM 719 N N . LEU A 1 95 ? -5.513 7.333 8.728 1.00 80.69 95 LEU A N 1
ATOM 720 C CA . LEU A 1 95 ? -4.161 7.156 9.262 1.00 80.69 95 LEU A CA 1
ATOM 721 C C . LEU A 1 95 ? -3.456 8.498 9.514 1.00 80.69 95 LEU A C 1
ATOM 723 O O . LEU A 1 95 ? -2.838 8.646 10.564 1.00 80.69 95 LEU A O 1
ATOM 727 N N . GLU A 1 96 ? -3.585 9.474 8.611 1.00 77.00 96 GLU A N 1
ATOM 728 C CA . GLU A 1 96 ? -3.040 10.834 8.765 1.00 77.00 96 GLU A CA 1
ATOM 729 C C . GLU A 1 96 ? -3.658 11.534 9.974 1.00 77.00 96 GLU A C 1
ATOM 731 O O . GLU A 1 96 ? -2.940 12.027 10.845 1.00 77.00 96 GLU A O 1
ATOM 736 N N . ALA A 1 97 ? -4.986 11.495 10.073 1.00 78.88 97 ALA A N 1
ATOM 737 C CA . ALA A 1 97 ? -5.758 12.041 11.182 1.00 78.88 97 ALA A CA 1
ATOM 738 C C . ALA A 1 97 ? -5.343 11.470 12.551 1.00 78.88 97 ALA A C 1
ATOM 740 O O . ALA A 1 97 ? -5.295 12.189 13.547 1.00 78.88 97 ALA A O 1
ATOM 741 N N . LEU A 1 98 ? -4.998 10.182 12.607 1.00 79.94 98 LEU A N 1
ATOM 742 C CA . LEU A 1 98 ? -4.566 9.496 13.831 1.00 79.94 98 LEU A CA 1
ATOM 743 C C . LEU A 1 98 ? -3.041 9.571 14.056 1.00 79.94 98 LEU A C 1
ATOM 745 O O . LEU A 1 98 ? -2.504 8.982 15.002 1.00 79.94 98 LEU A O 1
ATOM 749 N N . GLY A 1 99 ? -2.324 10.297 13.191 1.00 67.62 99 GLY A N 1
ATOM 750 C CA . GLY A 1 99 ? -0.869 10.445 13.197 1.00 67.62 99 GLY A CA 1
ATOM 751 C C . GLY A 1 99 ? -0.109 9.132 12.987 1.00 67.62 99 GLY A C 1
ATOM 752 O O . GLY A 1 99 ? 1.034 8.995 13.434 1.00 67.62 99 GLY A O 1
ATOM 753 N N . GLY A 1 100 ? -0.741 8.141 12.360 1.00 61.59 100 GLY A N 1
ATOM 754 C CA . GLY A 1 100 ? -0.024 6.988 11.839 1.00 61.59 100 GLY A CA 1
ATOM 755 C C . GLY A 1 100 ? 1.030 7.454 10.837 1.00 61.59 100 GLY A C 1
ATOM 756 O O . GLY A 1 100 ? 0.830 8.445 10.133 1.00 61.59 100 GLY A O 1
ATOM 757 N N . GLU A 1 101 ? 2.158 6.749 10.765 1.00 50.38 101 GLU A N 1
ATOM 758 C CA . GLU A 1 101 ? 3.078 6.919 9.644 1.00 50.38 101 GLU A CA 1
ATOM 759 C C . GLU A 1 101 ? 2.329 6.539 8.375 1.00 50.38 101 GLU A C 1
ATOM 761 O O . GLU A 1 101 ? 2.101 5.369 8.067 1.00 50.38 101 GLU A O 1
ATOM 766 N N . VAL A 1 102 ? 1.881 7.558 7.666 1.00 49.97 102 VAL A N 1
ATOM 767 C CA . VAL A 1 102 ? 1.279 7.401 6.363 1.00 49.97 102 VAL A CA 1
ATOM 768 C C . VAL A 1 102 ? 2.443 7.237 5.406 1.00 49.97 102 VAL A C 1
ATOM 770 O O . VAL A 1 102 ? 3.259 8.157 5.301 1.00 49.97 102 VAL A O 1
ATOM 773 N N . PRO A 1 103 ? 2.587 6.074 4.740 1.00 54.69 103 PRO A N 1
ATOM 774 C CA . PRO A 1 103 ? 3.652 5.906 3.772 1.00 54.69 103 PRO A CA 1
ATOM 775 C C . PRO A 1 103 ? 3.542 7.051 2.769 1.00 54.69 103 PRO A C 1
ATOM 777 O O . PRO A 1 103 ? 2.469 7.256 2.184 1.00 54.69 103 PRO A O 1
ATOM 780 N N . ALA A 1 104 ? 4.622 7.826 2.638 1.00 58.75 104 ALA A N 1
ATOM 781 C CA . ALA A 1 104 ? 4.688 8.927 1.693 1.00 58.75 104 ALA A CA 1
ATOM 782 C C . ALA A 1 104 ? 4.181 8.424 0.337 1.00 58.75 104 ALA A C 1
ATOM 784 O O . ALA A 1 104 ? 4.585 7.352 -0.122 1.00 58.75 104 ALA A O 1
ATOM 785 N N . GLU A 1 105 ? 3.234 9.148 -0.257 1.00 70.75 105 GLU A N 1
ATOM 786 C CA . GLU A 1 105 ? 2.666 8.782 -1.548 1.00 70.75 105 GLU A CA 1
ATOM 787 C C . GLU A 1 105 ? 3.712 9.085 -2.618 1.00 70.75 105 GLU A C 1
ATOM 789 O O . GLU A 1 105 ? 3.835 10.187 -3.144 1.00 70.75 105 GLU A O 1
ATOM 794 N N . TRP A 1 106 ? 4.582 8.107 -2.822 1.00 88.75 106 TRP A N 1
ATOM 795 C CA . TRP A 1 106 ? 5.619 8.149 -3.831 1.00 88.75 106 TRP A CA 1
ATOM 796 C C . TRP A 1 106 ? 4.946 8.129 -5.202 1.00 88.75 106 TRP A C 1
ATOM 798 O O . TRP A 1 106 ? 4.099 7.257 -5.420 1.00 88.75 106 TRP A O 1
ATOM 808 N N . PRO A 1 107 ? 5.271 9.074 -6.104 1.00 94.25 107 PRO A N 1
ATOM 809 C CA . PRO A 1 107 ? 4.674 9.108 -7.428 1.00 94.25 107 PRO A CA 1
ATOM 810 C C . PRO A 1 107 ? 4.798 7.762 -8.138 1.00 94.25 107 PRO A C 1
ATOM 812 O O . PRO A 1 107 ? 5.797 7.046 -7.979 1.00 94.25 107 PRO A O 1
ATOM 815 N N . THR A 1 108 ? 3.776 7.429 -8.924 1.00 95.12 108 THR A N 1
ATOM 816 C CA . THR A 1 108 ? 3.702 6.152 -9.627 1.00 95.12 108 THR A CA 1
ATOM 817 C C . THR A 1 108 ? 3.497 6.329 -11.121 1.00 95.12 108 THR A C 1
ATOM 819 O O . THR A 1 108 ? 2.889 7.297 -11.579 1.00 95.12 108 THR A O 1
ATOM 822 N N . GLN A 1 109 ? 4.011 5.372 -11.889 1.00 96.94 109 GLN A N 1
ATOM 823 C CA . GLN A 1 109 ? 3.706 5.217 -13.309 1.00 96.94 109 GLN A CA 1
ATOM 824 C C . GLN A 1 109 ? 3.549 3.740 -13.650 1.00 96.94 109 GLN A C 1
ATOM 826 O O . GLN A 1 109 ? 4.203 2.877 -13.064 1.00 96.94 109 GLN A O 1
ATOM 831 N N . GLN A 1 110 ? 2.658 3.459 -14.596 1.00 97.12 110 GLN A N 1
ATOM 832 C CA . GLN A 1 110 ? 2.260 2.107 -14.966 1.00 97.12 110 GLN A CA 1
ATOM 833 C C . GLN A 1 110 ? 2.613 1.821 -16.421 1.00 97.12 110 GLN A C 1
ATOM 835 O O . GLN A 1 110 ? 2.471 2.695 -17.275 1.00 97.12 110 GLN A O 1
ATOM 840 N N . ILE A 1 111 ? 3.036 0.590 -16.702 1.00 97.06 111 ILE A N 1
ATOM 841 C CA . ILE A 1 111 ? 3.306 0.119 -18.060 1.00 97.06 111 ILE A CA 1
ATOM 842 C C . ILE A 1 111 ? 3.067 -1.382 -18.190 1.00 97.06 111 ILE A C 1
ATOM 844 O O . ILE A 1 111 ? 3.376 -2.161 -17.287 1.00 97.06 111 ILE A O 1
ATOM 848 N N . GLN A 1 112 ? 2.533 -1.794 -19.336 1.00 96.56 112 GLN A N 1
ATOM 849 C CA . GLN A 1 112 ? 2.367 -3.198 -19.677 1.00 96.56 112 GLN A CA 1
ATOM 850 C C . GLN A 1 112 ? 3.679 -3.788 -20.205 1.00 96.56 112 GLN A C 1
ATOM 852 O O . GLN 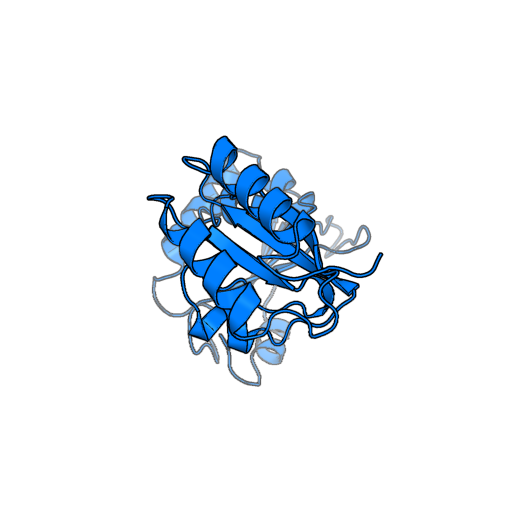A 1 112 ? 4.343 -3.200 -21.056 1.00 96.56 112 GLN A O 1
ATOM 857 N N . LEU A 1 113 ? 4.049 -4.974 -19.723 1.00 95.56 113 LEU A N 1
ATOM 858 C CA . LEU A 1 113 ? 5.267 -5.647 -20.164 1.00 95.56 113 LEU A CA 1
ATOM 859 C C . LEU A 1 113 ? 5.043 -6.401 -21.485 1.00 95.56 113 LEU A C 1
ATOM 861 O O . LEU A 1 113 ? 4.301 -7.385 -21.521 1.00 95.56 113 LEU A O 1
ATOM 865 N N . ALA A 1 114 ? 5.730 -5.987 -22.550 1.00 94.56 114 ALA A N 1
ATOM 866 C CA . ALA A 1 114 ? 5.601 -6.581 -23.887 1.00 94.56 114 ALA A CA 1
ATOM 867 C C . ALA A 1 114 ? 6.619 -7.704 -24.191 1.00 94.56 114 ALA A C 1
ATOM 869 O O . ALA A 1 114 ? 6.455 -8.439 -25.166 1.00 94.56 114 ALA A O 1
ATOM 870 N N . ASN A 1 115 ? 7.649 -7.893 -23.354 1.00 94.38 115 ASN A N 1
ATOM 871 C CA . ASN A 1 115 ? 8.665 -8.936 -23.544 1.00 94.38 115 ASN A CA 1
ATOM 872 C C . ASN A 1 115 ? 8.035 -10.335 -23.628 1.00 94.38 115 ASN A C 1
ATOM 874 O O . ASN A 1 115 ? 7.317 -10.755 -22.715 1.00 94.38 115 ASN A O 1
ATOM 878 N N . ALA A 1 116 ? 8.362 -11.088 -24.684 1.00 91.62 116 ALA A N 1
ATOM 879 C CA . ALA A 1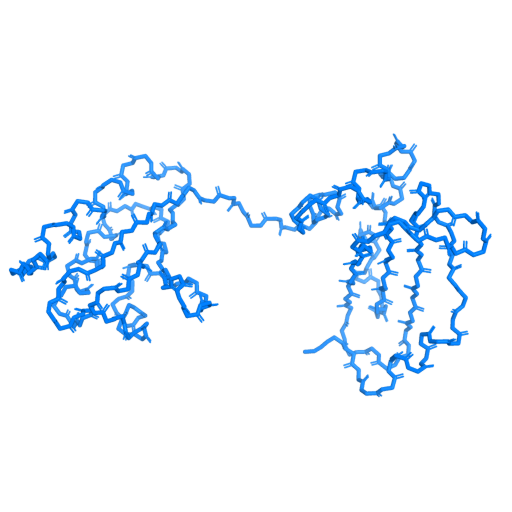 116 ? 7.784 -12.405 -24.976 1.00 91.62 116 ALA A CA 1
ATOM 880 C C . ALA A 1 116 ? 7.895 -13.397 -23.802 1.00 91.62 116 ALA A C 1
ATOM 882 O O . ALA A 1 116 ? 6.962 -14.147 -23.510 1.00 91.62 116 ALA A O 1
ATOM 883 N N . HIS A 1 117 ? 9.022 -13.366 -23.088 1.00 92.75 117 HIS A N 1
ATOM 884 C CA . HIS A 1 117 ? 9.311 -14.248 -21.956 1.00 92.75 117 HIS A CA 1
ATOM 885 C C . HIS A 1 117 ? 9.063 -13.602 -20.581 1.00 92.75 117 HIS A C 1
ATOM 887 O O . HIS A 1 117 ? 9.417 -14.189 -19.557 1.00 92.75 117 HIS A O 1
ATOM 893 N N . GLY A 1 118 ? 8.447 -12.417 -20.536 1.00 93.38 118 GLY A N 1
ATOM 894 C CA . GLY A 1 118 ? 8.225 -11.674 -19.297 1.00 93.38 118 GLY A CA 1
ATOM 895 C C . GLY A 1 118 ? 9.513 -11.109 -18.683 1.00 93.38 118 GLY A C 1
ATOM 896 O O . GLY A 1 118 ? 10.524 -10.939 -19.362 1.00 93.38 118 GLY A O 1
ATOM 897 N N . LEU A 1 119 ? 9.487 -10.796 -17.384 1.00 94.50 119 LEU A N 1
ATOM 898 C CA . LEU A 1 119 ? 10.606 -10.147 -16.688 1.00 94.50 119 LEU A CA 1
ATOM 899 C C . LEU A 1 119 ? 11.596 -11.190 -16.146 1.00 94.50 119 LEU A C 1
ATOM 901 O O . LEU A 1 119 ? 11.707 -11.415 -14.941 1.00 94.50 119 LEU A O 1
ATOM 905 N N . HIS A 1 120 ? 12.316 -11.855 -17.047 1.00 95.06 120 HIS A N 1
ATOM 906 C CA . HIS A 1 120 ? 13.358 -12.823 -16.693 1.00 95.06 120 HIS A CA 1
ATOM 907 C C . HIS A 1 120 ? 14.733 -12.161 -16.472 1.00 95.06 120 HIS A C 1
ATOM 909 O O . HIS A 1 120 ? 14.876 -10.941 -16.461 1.00 95.06 120 HIS A O 1
ATOM 915 N N . ALA A 1 121 ? 15.781 -12.975 -16.291 1.00 92.38 121 ALA A N 1
ATOM 916 C CA . ALA A 1 121 ? 17.111 -12.533 -15.849 1.00 92.38 121 ALA A CA 1
ATOM 917 C C . ALA A 1 121 ? 17.737 -11.391 -16.662 1.00 92.38 121 ALA A C 1
ATOM 919 O O . ALA A 1 121 ? 18.423 -10.552 -16.083 1.00 92.38 121 ALA A O 1
ATOM 920 N N . ARG A 1 122 ? 17.520 -11.343 -17.980 1.00 94.44 122 ARG A N 1
ATOM 921 C CA . ARG A 1 122 ? 18.100 -10.319 -18.856 1.00 94.44 122 ARG A CA 1
ATOM 922 C C . ARG A 1 122 ? 17.379 -8.968 -18.735 1.00 94.44 122 ARG A C 1
ATOM 924 O O . ARG A 1 122 ? 18.050 -8.029 -18.297 1.00 94.44 122 ARG A O 1
ATOM 931 N N . PRO A 1 123 ? 16.066 -8.851 -19.017 1.00 95.31 123 PRO A N 1
ATOM 932 C CA . PRO A 1 123 ? 15.354 -7.586 -18.865 1.00 95.31 123 PRO A CA 1
ATOM 933 C C . PRO A 1 123 ? 15.355 -7.112 -17.402 1.00 95.31 123 PRO A C 1
ATOM 935 O O . PRO A 1 123 ? 15.571 -5.931 -17.139 1.00 95.31 123 PRO A O 1
ATOM 938 N N . ALA A 1 124 ? 15.263 -8.027 -16.425 1.00 96.94 124 ALA A N 1
ATOM 939 C CA . ALA A 1 124 ? 15.372 -7.682 -15.005 1.00 96.94 124 ALA A CA 1
ATOM 940 C C . ALA A 1 124 ? 16.747 -7.101 -14.633 1.00 96.94 124 ALA A C 1
ATOM 942 O O . ALA A 1 124 ? 16.833 -6.202 -13.798 1.00 96.94 124 ALA A O 1
ATOM 943 N N . LYS A 1 125 ? 17.840 -7.593 -15.236 1.00 97.12 125 LYS A N 1
ATOM 944 C CA . LYS A 1 125 ? 19.186 -7.055 -14.988 1.00 9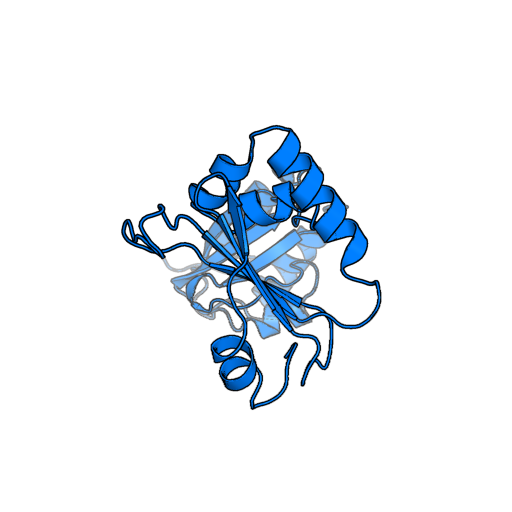7.12 125 LYS A CA 1
ATOM 945 C C . LYS A 1 125 ? 19.317 -5.633 -15.517 1.00 97.12 125 LYS A C 1
ATOM 947 O O . LYS A 1 125 ? 19.870 -4.799 -14.808 1.00 97.12 125 LYS A O 1
ATOM 952 N N . ILE A 1 126 ? 18.810 -5.370 -16.719 1.00 96.69 126 ILE A N 1
ATOM 953 C CA . ILE A 1 126 ? 18.851 -4.039 -17.336 1.00 96.69 126 ILE A CA 1
ATOM 954 C C . ILE A 1 126 ? 18.011 -3.056 -16.520 1.00 96.69 126 ILE A C 1
ATOM 956 O O . ILE A 1 126 ? 18.514 -2.002 -16.138 1.00 96.69 126 ILE A O 1
ATOM 960 N N . LEU A 1 127 ? 16.796 -3.453 -16.134 1.00 97.44 127 LEU A N 1
ATOM 961 C CA . LEU A 1 127 ? 15.941 -2.658 -15.255 1.00 97.44 127 LEU A CA 1
ATOM 962 C C . LEU A 1 127 ? 16.624 -2.347 -13.914 1.00 97.44 127 LEU A C 1
ATOM 964 O O . LEU A 1 127 ? 16.637 -1.201 -13.474 1.00 97.44 127 LEU A O 1
ATOM 968 N N . ALA A 1 128 ? 17.243 -3.349 -13.280 1.00 97.81 128 ALA A N 1
ATOM 969 C CA . ALA A 1 128 ? 17.944 -3.158 -12.013 1.00 97.81 128 ALA A CA 1
ATOM 970 C C . ALA A 1 128 ? 19.202 -2.296 -12.131 1.00 97.81 128 ALA A C 1
ATOM 972 O O . ALA A 1 128 ? 19.573 -1.638 -11.161 1.00 97.81 128 ALA A O 1
ATOM 973 N N . GLN A 1 129 ? 19.892 -2.327 -13.272 1.00 97.81 129 GLN A N 1
ATOM 974 C CA . GLN A 1 129 ? 21.039 -1.460 -13.528 1.00 97.81 129 GLN A CA 1
ATOM 975 C C . GLN A 1 129 ? 20.589 -0.010 -13.680 1.00 97.81 129 GLN A C 1
ATOM 977 O O . GLN A 1 129 ? 21.109 0.833 -12.959 1.00 97.81 129 GLN A O 1
ATOM 982 N N . LEU A 1 130 ? 19.563 0.243 -14.494 1.00 97.44 130 LEU A N 1
ATOM 983 C CA . LEU A 1 130 ? 18.984 1.575 -14.656 1.00 97.44 130 LEU A CA 1
ATOM 984 C C . LEU A 1 130 ? 18.458 2.132 -13.326 1.00 97.44 130 LEU A C 1
ATOM 986 O O . LEU A 1 130 ? 18.783 3.246 -12.938 1.00 97.44 130 LEU A O 1
ATOM 990 N N . ALA A 1 131 ? 17.712 1.332 -12.559 1.00 97.38 131 ALA A N 1
ATOM 991 C CA . ALA A 1 131 ? 17.191 1.761 -11.262 1.00 97.38 131 ALA A CA 1
ATOM 992 C C . ALA A 1 131 ? 18.300 2.142 -10.259 1.00 97.38 131 ALA A C 1
ATOM 994 O O . ALA A 1 131 ? 18.061 2.947 -9.362 1.00 97.38 131 ALA A O 1
ATOM 995 N N . LYS A 1 132 ? 19.507 1.568 -10.379 1.00 97.38 132 LYS A N 1
ATOM 996 C CA . LYS A 1 132 ? 20.654 1.883 -9.508 1.00 97.38 132 LYS A CA 1
ATOM 997 C C . LYS A 1 132 ? 21.340 3.204 -9.842 1.00 97.38 132 LYS A C 1
ATOM 999 O O . LYS A 1 132 ? 22.127 3.655 -9.020 1.00 97.38 132 LYS A O 1
ATOM 1004 N N . GLU A 1 133 ? 21.060 3.802 -10.996 1.00 97.38 133 GLU A N 1
ATOM 1005 C CA . GLU A 1 133 ? 21.609 5.111 -11.374 1.00 97.38 133 GLU A CA 1
ATOM 1006 C C . GLU A 1 133 ? 20.968 6.259 -10.577 1.00 97.38 133 GLU A C 1
ATOM 1008 O O . GLU A 1 133 ? 21.538 7.342 -10.484 1.00 97.38 133 GLU A O 1
ATOM 1013 N N . PHE A 1 134 ? 19.815 6.013 -9.948 1.00 96.75 134 PHE A N 1
ATOM 1014 C CA . PHE A 1 134 ? 19.132 6.977 -9.091 1.00 96.75 134 PHE A CA 1
ATOM 1015 C C . PHE A 1 134 ? 19.521 6.778 -7.621 1.00 96.75 134 PHE A C 1
ATOM 1017 O O . PHE A 1 134 ? 19.507 5.657 -7.106 1.00 96.75 134 PHE A O 1
ATOM 1024 N N . GLU A 1 135 ? 19.811 7.869 -6.914 1.00 90.19 135 GLU A N 1
ATOM 1025 C CA . GLU A 1 135 ? 20.216 7.849 -5.496 1.00 90.19 135 GLU A CA 1
ATOM 1026 C C . GLU A 1 135 ? 19.056 7.504 -4.533 1.00 90.19 135 GLU A C 1
ATOM 1028 O O . GLU A 1 135 ? 19.291 6.970 -3.452 1.00 90.19 135 GLU A O 1
ATOM 1033 N N . GLY A 1 136 ? 17.796 7.718 -4.932 1.00 90.69 136 GLY A N 1
ATOM 1034 C CA . GLY A 1 136 ? 16.597 7.398 -4.133 1.00 90.69 136 GLY A CA 1
ATOM 1035 C C . GLY A 1 136 ? 16.047 5.986 -4.364 1.00 90.69 136 GLY A C 1
ATOM 1036 O O . GLY A 1 136 ? 16.488 5.273 -5.265 1.00 90.69 136 GLY A O 1
ATOM 1037 N N . GLU A 1 137 ? 15.080 5.539 -3.567 1.00 92.44 137 GLU A N 1
ATOM 1038 C CA . GLU A 1 137 ? 14.448 4.231 -3.759 1.00 92.44 137 GLU A CA 1
ATOM 1039 C C . GLU A 1 137 ? 13.440 4.232 -4.922 1.00 92.44 137 GLU A C 1
ATOM 1041 O O . GLU A 1 137 ? 12.606 5.126 -5.083 1.00 92.44 137 GLU A O 1
ATOM 1046 N N . VAL A 1 138 ? 13.485 3.152 -5.702 1.00 96.12 138 VAL A N 1
ATOM 1047 C CA . VAL A 1 138 ? 12.505 2.830 -6.740 1.00 96.12 138 VAL A CA 1
ATOM 1048 C C . VAL A 1 138 ? 11.986 1.431 -6.462 1.00 96.12 138 VAL A C 1
ATOM 1050 O O . VAL A 1 138 ? 12.766 0.484 -6.328 1.00 96.12 138 VAL A O 1
ATOM 1053 N N . ARG A 1 139 ? 10.667 1.283 -6.410 1.00 95.81 139 ARG A N 1
ATOM 1054 C CA . ARG A 1 139 ? 9.979 0.008 -6.226 1.00 95.81 139 ARG A CA 1
ATOM 1055 C C . ARG A 1 139 ? 9.117 -0.323 -7.431 1.00 95.81 139 ARG A C 1
ATOM 1057 O O . ARG A 1 139 ? 8.739 0.557 -8.196 1.00 95.81 139 ARG A O 1
ATOM 1064 N N . VAL A 1 140 ? 8.799 -1.601 -7.577 1.00 96.31 140 VAL A N 1
ATOM 1065 C CA . VAL A 1 140 ? 7.914 -2.112 -8.619 1.00 96.31 140 VAL A CA 1
ATOM 1066 C C . VAL A 1 140 ? 7.015 -3.215 -8.069 1.00 96.31 140 VAL A C 1
ATOM 1068 O O . VAL A 1 140 ? 7.444 -4.009 -7.228 1.00 96.31 140 VAL A O 1
ATOM 1071 N N . ARG A 1 141 ? 5.765 -3.257 -8.529 1.00 94.81 141 ARG A N 1
ATOM 1072 C CA . ARG A 1 141 ? 4.804 -4.343 -8.274 1.00 94.81 141 ARG A CA 1
ATOM 1073 C C . ARG A 1 141 ? 4.051 -4.723 -9.542 1.00 94.81 141 ARG A C 1
ATOM 1075 O O . ARG A 1 141 ? 4.037 -3.959 -10.503 1.00 94.81 141 ARG A O 1
ATOM 1082 N N . VAL A 1 142 ? 3.395 -5.879 -9.504 1.00 95.38 142 VAL A N 1
ATOM 1083 C CA . VAL A 1 142 ? 2.477 -6.345 -10.551 1.00 95.38 142 VAL A CA 1
ATOM 1084 C C . VAL A 1 142 ? 1.048 -6.083 -10.090 1.00 95.38 142 VAL A C 1
ATOM 1086 O O . VAL A 1 142 ? 0.615 -6.671 -9.093 1.00 95.38 142 VAL A O 1
ATOM 1089 N N . LEU A 1 143 ? 0.318 -5.207 -10.784 1.00 89.44 143 LEU A N 1
ATOM 1090 C CA . LEU A 1 143 ? -1.003 -4.746 -10.335 1.00 89.44 143 LEU A CA 1
ATOM 1091 C C . LEU A 1 143 ? -2.011 -5.885 -10.168 1.00 89.44 143 LEU A C 1
ATOM 1093 O O . LEU A 1 143 ? -2.799 -5.879 -9.227 1.00 89.44 143 LEU A O 1
ATOM 1097 N N . GLU A 1 144 ? -1.962 -6.884 -11.043 1.00 90.19 144 GLU A N 1
ATOM 1098 C CA . GLU A 1 144 ? -2.921 -7.988 -11.074 1.00 90.19 144 GLU A CA 1
ATOM 1099 C C . GLU A 1 144 ? -2.740 -8.980 -9.918 1.00 90.19 144 GLU A C 1
ATOM 1101 O O . GLU A 1 144 ? -3.656 -9.737 -9.606 1.00 90.19 144 GLU A O 1
ATOM 1106 N N . THR A 1 145 ? -1.564 -9.002 -9.288 1.00 81.00 145 THR A N 1
ATOM 1107 C CA . THR A 1 145 ? -1.243 -9.972 -8.226 1.00 81.00 145 THR A CA 1
ATOM 1108 C C . THR A 1 145 ? -1.624 -9.478 -6.833 1.00 81.00 145 THR A C 1
ATOM 1110 O O . THR A 1 145 ? -1.785 -10.283 -5.919 1.00 81.00 145 THR A O 1
ATOM 1113 N N . GLY A 1 146 ? -1.753 -8.158 -6.651 1.00 73.50 146 GLY A N 1
ATOM 1114 C CA . GLY A 1 146 ? -1.912 -7.544 -5.330 1.00 73.50 146 GLY A CA 1
ATOM 1115 C C . GLY A 1 146 ? -0.695 -7.715 -4.409 1.00 73.50 146 GLY A C 1
ATOM 1116 O O . GLY A 1 146 ? -0.788 -7.405 -3.221 1.00 73.50 146 GLY A O 1
ATOM 1117 N N . GLU A 1 147 ? 0.439 -8.205 -4.924 1.00 79.88 147 GLU A N 1
ATOM 1118 C CA . GLU A 1 147 ? 1.661 -8.385 -4.146 1.00 79.88 147 GLU A CA 1
ATOM 1119 C C . GLU A 1 147 ? 2.311 -7.045 -3.773 1.00 79.88 147 GLU A C 1
ATOM 1121 O O . GLU A 1 147 ? 2.172 -6.016 -4.445 1.00 79.88 147 GLU A O 1
ATOM 1126 N N . SER A 1 148 ? 3.051 -7.064 -2.665 1.00 82.75 148 SER A N 1
ATOM 1127 C CA . SER A 1 148 ? 3.799 -5.904 -2.184 1.00 82.75 148 SER A CA 1
ATOM 1128 C C . SER A 1 148 ? 4.878 -5.484 -3.178 1.00 82.75 148 SER A C 1
ATOM 1130 O O . SER A 1 148 ? 5.585 -6.318 -3.741 1.00 82.75 148 SER A O 1
ATOM 1132 N N . ALA A 1 149 ? 5.073 -4.172 -3.322 1.00 90.44 149 ALA A N 1
ATOM 1133 C CA . ALA A 1 149 ? 6.139 -3.645 -4.160 1.00 90.44 149 ALA A CA 1
ATOM 1134 C C . ALA A 1 149 ? 7.522 -4.029 -3.629 1.00 90.44 149 ALA A C 1
ATOM 1136 O O . ALA A 1 149 ? 7.810 -3.930 -2.433 1.00 90.44 149 ALA A O 1
ATOM 1137 N N . VAL A 1 150 ? 8.396 -4.429 -4.544 1.00 92.56 150 VAL A N 1
ATOM 1138 C CA . VAL A 1 150 ? 9.779 -4.800 -4.259 1.00 92.56 150 VAL A CA 1
ATOM 1139 C C . VAL A 1 150 ? 10.738 -3.775 -4.844 1.00 92.56 150 VAL A C 1
ATOM 1141 O O . VAL A 1 150 ? 10.393 -3.051 -5.768 1.00 92.56 150 VAL A O 1
ATOM 1144 N N . SER A 1 151 ? 11.963 -3.716 -4.326 1.00 94.75 151 SER A N 1
ATOM 1145 C CA . SER A 1 151 ? 12.976 -2.791 -4.845 1.00 94.75 151 SER A CA 1
ATOM 1146 C C . SER A 1 151 ? 13.350 -3.130 -6.289 1.00 94.75 151 SER A C 1
ATOM 1148 O O . SER A 1 151 ? 13.816 -4.240 -6.561 1.00 94.75 151 SER A O 1
ATOM 1150 N N . ALA A 1 152 ? 13.223 -2.154 -7.189 1.00 96.88 152 ALA A N 1
ATOM 1151 C CA . ALA A 1 152 ? 13.635 -2.275 -8.583 1.00 96.88 152 ALA A CA 1
ATOM 1152 C C . ALA A 1 152 ? 15.163 -2.376 -8.725 1.00 96.88 152 ALA A C 1
ATOM 1154 O O . ALA A 1 152 ? 15.657 -2.923 -9.702 1.00 96.88 152 ALA A O 1
ATOM 1155 N N . LYS A 1 153 ? 15.932 -1.946 -7.714 1.00 97.56 153 LYS A N 1
ATOM 1156 C CA . LYS A 1 153 ? 17.401 -2.077 -7.680 1.00 97.56 153 LYS A CA 1
ATOM 1157 C C . LYS A 1 153 ? 17.875 -3.508 -7.395 1.00 97.56 153 LYS A C 1
ATOM 1159 O O . LYS A 1 153 ? 19.064 -3.816 -7.524 1.00 97.56 153 LYS A O 1
ATOM 1164 N N . SER A 1 154 ? 16.979 -4.400 -6.969 1.00 96.50 154 SER A N 1
ATOM 1165 C CA . SER A 1 154 ? 17.317 -5.763 -6.559 1.00 96.50 154 SER A CA 1
ATOM 1166 C C . SER A 1 154 ? 16.906 -6.781 -7.619 1.00 96.50 154 SER A C 1
ATOM 1168 O O . SER A 1 154 ? 15.746 -7.171 -7.708 1.00 96.50 154 SER A O 1
ATOM 1170 N N . LEU A 1 155 ? 17.888 -7.284 -8.372 1.00 96.00 155 LEU A N 1
ATOM 1171 C CA . LEU A 1 155 ? 17.667 -8.314 -9.392 1.00 96.00 155 LEU A CA 1
ATOM 1172 C C . LEU A 1 155 ? 16.950 -9.555 -8.836 1.00 96.00 155 LEU A C 1
ATOM 1174 O O . LEU A 1 155 ? 16.025 -10.063 -9.460 1.00 96.00 155 LEU A O 1
ATOM 1178 N N . SER A 1 156 ? 17.350 -10.039 -7.658 1.00 94.88 156 SER A N 1
ATOM 1179 C CA . SER A 1 156 ? 16.720 -11.211 -7.040 1.00 94.88 156 SER A CA 1
ATOM 1180 C C . SER A 1 156 ? 15.247 -10.970 -6.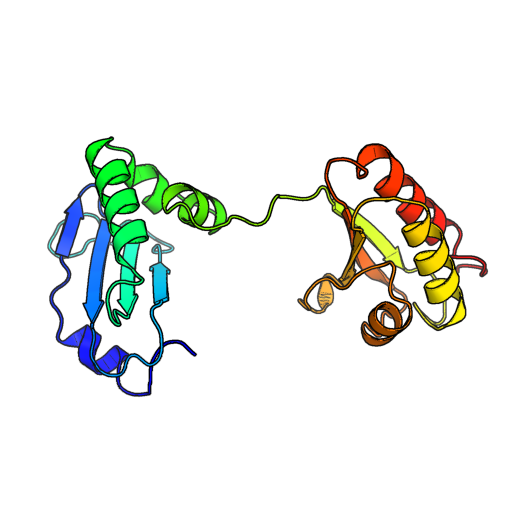712 1.00 94.88 156 SER A C 1
ATOM 1182 O O . SER A 1 156 ? 14.424 -11.851 -6.949 1.00 94.88 156 SER A O 1
ATOM 1184 N N . LYS A 1 157 ? 14.899 -9.774 -6.220 1.00 93.94 157 LYS A N 1
ATOM 1185 C CA . LYS A 1 157 ? 13.505 -9.420 -5.941 1.00 93.94 157 LYS A CA 1
ATOM 1186 C C . LYS A 1 157 ? 12.687 -9.240 -7.220 1.00 93.94 157 LYS A C 1
ATOM 1188 O O . LYS A 1 157 ? 11.567 -9.734 -7.277 1.00 93.94 157 LYS A O 1
ATOM 1193 N N . LEU A 1 158 ? 13.246 -8.616 -8.257 1.00 95.81 158 LEU A N 1
ATOM 1194 C CA . LEU A 1 158 ? 12.584 -8.512 -9.563 1.00 95.81 158 LEU A CA 1
ATOM 1195 C C . LEU A 1 158 ? 12.224 -9.888 -10.131 1.00 95.81 158 LEU A C 1
ATOM 1197 O O . LEU A 1 158 ? 11.102 -10.096 -10.577 1.00 95.81 158 LEU A O 1
ATOM 1201 N N . LEU A 1 159 ? 13.152 -10.844 -10.056 1.00 94.56 159 LEU A N 1
ATOM 1202 C CA . LEU A 1 159 ? 12.911 -12.211 -10.518 1.00 94.56 159 LEU A CA 1
ATOM 1203 C C . LEU A 1 159 ? 11.838 -12.934 -9.701 1.00 94.56 159 LEU A C 1
ATOM 1205 O O . LEU A 1 159 ? 11.101 -13.747 -10.253 1.00 94.56 159 LEU A O 1
ATOM 1209 N N . SER A 1 160 ? 11.727 -12.629 -8.405 1.00 92.06 160 SER A N 1
ATOM 1210 C CA . SER A 1 160 ? 10.701 -13.230 -7.548 1.00 92.06 160 SER A CA 1
ATOM 1211 C C . SER A 1 160 ? 9.274 -12.793 -7.889 1.00 92.06 160 SER A C 1
ATOM 1213 O O . SER A 1 160 ? 8.354 -13.541 -7.583 1.00 92.06 160 SER A O 1
ATOM 1215 N N . LEU A 1 161 ? 9.091 -11.654 -8.573 1.00 91.25 161 LEU A N 1
ATOM 1216 C CA . LEU A 1 161 ? 7.768 -11.186 -9.010 1.00 91.25 161 LEU A CA 1
ATOM 1217 C C . LEU A 1 161 ? 7.141 -12.068 -10.099 1.00 91.25 161 LEU A C 1
ATOM 1219 O O . LEU A 1 161 ? 5.938 -11.996 -10.326 1.00 91.25 161 LEU A O 1
ATOM 1223 N N . GLY A 1 162 ? 7.944 -12.857 -10.825 1.00 90.88 162 GLY A N 1
ATOM 1224 C CA . GLY A 1 162 ? 7.433 -13.794 -11.831 1.00 90.88 162 GLY A CA 1
ATOM 1225 C C . GLY A 1 162 ? 6.596 -13.152 -12.947 1.00 90.88 162 GLY A C 1
ATOM 1226 O O . GLY A 1 162 ? 5.689 -13.803 -13.470 1.00 90.88 162 GLY A O 1
ATOM 1227 N N . VAL A 1 163 ? 6.883 -11.891 -13.296 1.00 94.31 163 VAL A N 1
ATOM 1228 C CA . VAL A 1 163 ? 6.079 -11.083 -14.228 1.00 94.31 163 VAL A CA 1
ATOM 1229 C C . VAL A 1 163 ? 6.059 -11.706 -15.618 1.00 94.31 163 VAL A C 1
ATOM 1231 O O . VAL A 1 163 ? 7.105 -12.002 -16.199 1.00 94.31 163 VAL A O 1
ATOM 1234 N N . ARG A 1 164 ? 4.862 -11.861 -16.174 1.00 94.88 164 ARG A N 1
ATOM 1235 C CA . ARG A 1 164 ? 4.599 -12.425 -17.498 1.00 94.88 164 ARG A CA 1
ATOM 1236 C C . ARG A 1 164 ? 4.244 -11.327 -18.494 1.00 94.88 164 ARG A C 1
ATOM 1238 O O . ARG A 1 164 ? 3.829 -10.233 -18.117 1.00 94.88 164 ARG A O 1
ATOM 1245 N N . ARG A 1 165 ? 4.369 -11.653 -19.781 1.00 94.38 165 ARG A N 1
ATOM 1246 C CA . ARG A 1 165 ? 3.915 -10.789 -20.875 1.00 94.38 165 ARG A CA 1
ATOM 1247 C C . ARG A 1 165 ? 2.456 -10.380 -20.674 1.00 94.38 165 ARG A C 1
ATOM 1249 O O . ARG A 1 165 ? 1.621 -11.214 -20.324 1.00 94.38 165 ARG A O 1
ATOM 1256 N N . GLY A 1 166 ? 2.163 -9.113 -20.935 1.00 94.00 166 GLY A N 1
ATOM 1257 C CA . GLY A 1 166 ? 0.827 -8.541 -20.855 1.00 94.00 166 GLY A CA 1
ATOM 1258 C C . GLY A 1 166 ? 0.392 -8.120 -19.451 1.00 94.00 166 GLY A C 1
ATOM 1259 O O . GLY A 1 166 ? -0.685 -7.546 -19.332 1.00 94.00 166 GLY A O 1
ATOM 1260 N N . GLN A 1 167 ? 1.193 -8.366 -18.410 1.00 95.69 167 GLN A N 1
ATOM 1261 C CA . GLN A 1 167 ? 0.907 -7.850 -17.068 1.00 95.69 167 GLN A CA 1
ATOM 1262 C C . GLN A 1 167 ? 1.365 -6.399 -16.920 1.00 95.69 167 GLN A C 1
ATOM 1264 O O . GLN A 1 167 ? 2.353 -5.986 -17.540 1.00 95.69 167 GLN A O 1
ATOM 1269 N N . THR A 1 168 ? 0.673 -5.647 -16.068 1.00 96.62 168 THR A N 1
ATOM 1270 C CA . THR A 1 168 ? 0.993 -4.251 -15.782 1.00 96.62 168 THR A CA 1
ATOM 1271 C C . THR A 1 168 ? 1.927 -4.136 -14.584 1.00 96.62 168 THR A C 1
ATOM 1273 O O . THR A 1 168 ? 1.599 -4.484 -13.446 1.00 96.62 168 THR A O 1
ATOM 1276 N N . LEU A 1 169 ? 3.104 -3.580 -14.855 1.00 96.75 169 LEU A N 1
ATOM 1277 C CA . LEU A 1 169 ? 4.042 -3.115 -13.851 1.00 96.75 169 LEU A CA 1
ATOM 1278 C C . LEU A 1 169 ? 3.617 -1.734 -13.368 1.00 96.75 169 LEU A C 1
ATOM 1280 O O . LEU A 1 169 ? 3.351 -0.850 -14.178 1.00 96.75 169 LEU A O 1
ATOM 1284 N N . GLU A 1 170 ? 3.624 -1.528 -12.058 1.00 96.56 170 GLU A N 1
ATOM 1285 C CA . GLU A 1 170 ? 3.571 -0.194 -11.472 1.00 96.56 170 GLU A CA 1
ATOM 1286 C C . GLU A 1 170 ? 4.897 0.116 -10.788 1.00 96.56 170 GLU A C 1
ATOM 1288 O O . GLU A 1 170 ? 5.295 -0.571 -9.842 1.00 96.56 170 GLU A O 1
ATOM 1293 N N . PHE A 1 171 ? 5.561 1.162 -11.269 1.00 97.50 171 PHE A N 1
ATOM 1294 C CA . PHE A 1 171 ? 6.746 1.738 -10.657 1.00 97.50 171 PHE A CA 1
ATOM 1295 C C . PHE A 1 171 ? 6.351 2.807 -9.651 1.00 97.50 171 PHE A C 1
ATOM 1297 O O . PHE A 1 171 ? 5.438 3.589 -9.895 1.00 97.50 171 PHE A O 1
ATOM 1304 N N . ILE A 1 172 ? 7.061 2.837 -8.528 1.00 95.62 172 ILE A N 1
ATOM 1305 C CA . ILE A 1 172 ? 6.843 3.743 -7.403 1.00 95.62 172 ILE A CA 1
ATOM 1306 C C . ILE A 1 172 ? 8.210 4.320 -7.043 1.00 95.62 172 ILE A C 1
ATOM 1308 O O . ILE A 1 172 ? 9.107 3.560 -6.675 1.00 95.62 172 ILE A O 1
ATOM 1312 N N . ALA A 1 173 ? 8.395 5.630 -7.149 1.00 95.31 173 ALA A N 1
ATOM 1313 C CA . ALA A 1 173 ? 9.694 6.265 -6.924 1.00 95.31 173 ALA A CA 1
ATOM 1314 C C . ALA A 1 173 ? 9.610 7.349 -5.853 1.00 95.31 173 ALA A C 1
ATOM 1316 O O . ALA A 1 173 ? 8.610 8.057 -5.762 1.00 95.31 173 ALA A O 1
ATOM 1317 N N . GLU A 1 174 ? 10.670 7.505 -5.062 1.00 92.25 174 GLU A N 1
ATOM 1318 C CA . GLU A 1 174 ? 10.764 8.615 -4.113 1.00 92.25 174 GLU A CA 1
ATOM 1319 C C . GLU A 1 174 ? 10.502 9.970 -4.797 1.00 92.25 174 GLU A C 1
ATOM 1321 O O . GLU A 1 174 ? 11.031 10.212 -5.886 1.00 92.25 174 GLU A O 1
ATOM 1326 N N . PRO A 1 175 ? 9.748 10.894 -4.163 1.00 90.69 175 PRO A N 1
ATOM 1327 C CA . PRO A 1 175 ? 9.416 12.188 -4.759 1.00 90.69 175 PRO A CA 1
ATOM 1328 C C . PRO A 1 175 ? 10.633 12.995 -5.230 1.00 90.69 175 PRO A C 1
ATOM 1330 O O . PRO A 1 175 ? 10.531 13.739 -6.198 1.00 90.69 175 PRO A O 1
ATOM 1333 N N . SER A 1 176 ? 11.783 12.828 -4.568 1.00 90.62 176 SER A N 1
ATOM 1334 C CA . SER A 1 176 ? 13.052 13.487 -4.903 1.00 90.62 176 SER A CA 1
ATOM 1335 C C . SER A 1 176 ? 13.625 13.076 -6.263 1.00 90.62 176 SER A C 1
ATOM 1337 O O . SER A 1 176 ? 14.348 13.865 -6.860 1.00 90.62 176 SER A O 1
ATOM 1339 N N . ILE A 1 177 ? 13.314 11.868 -6.747 1.00 95.25 177 ILE A N 1
ATOM 1340 C CA . ILE A 1 177 ? 13.830 11.318 -8.013 1.00 95.25 177 ILE A CA 1
ATOM 1341 C C . ILE A 1 177 ? 12.730 11.009 -9.029 1.00 95.25 177 ILE A C 1
ATOM 1343 O O . ILE A 1 177 ? 13.027 10.728 -10.185 1.00 95.25 177 ILE A O 1
ATOM 1347 N N . ALA A 1 178 ? 11.461 11.018 -8.619 1.00 95.19 178 ALA A N 1
ATOM 1348 C CA . ALA A 1 178 ? 10.356 10.499 -9.416 1.00 95.19 178 ALA A CA 1
ATOM 1349 C C . ALA A 1 178 ? 10.204 11.170 -10.788 1.00 95.19 178 ALA A C 1
ATOM 1351 O O . ALA A 1 178 ? 9.854 10.492 -11.753 1.00 95.19 178 ALA A O 1
ATOM 1352 N N . ALA A 1 179 ? 10.485 12.475 -10.871 1.00 95.56 179 ALA A N 1
ATOM 1353 C CA . ALA A 1 179 ? 10.386 13.244 -12.109 1.00 95.56 179 ALA A CA 1
ATOM 1354 C C . ALA A 1 179 ? 11.333 12.733 -13.209 1.00 95.56 179 ALA A C 1
ATOM 1356 O O . ALA A 1 179 ? 10.970 12.782 -14.380 1.00 95.56 179 ALA A O 1
ATOM 1357 N N . ASP A 1 180 ? 12.495 12.195 -12.828 1.00 96.81 180 ASP A N 1
ATOM 1358 C CA . ASP A 1 180 ? 13.503 11.683 -13.761 1.00 96.81 180 ASP A CA 1
ATOM 1359 C C . ASP A 1 180 ? 13.460 10.150 -13.858 1.00 96.81 180 ASP A C 1
ATOM 1361 O O . ASP A 1 180 ? 13.550 9.575 -14.944 1.00 96.81 180 ASP A O 1
ATOM 1365 N N . ALA A 1 181 ? 13.277 9.471 -12.721 1.00 97.62 181 ALA A N 1
ATOM 1366 C CA . ALA A 1 181 ? 13.340 8.019 -12.631 1.00 97.62 181 ALA A CA 1
ATOM 1367 C C . ALA A 1 181 ? 12.160 7.328 -13.314 1.00 97.62 181 ALA A C 1
ATOM 1369 O O . ALA A 1 181 ? 12.369 6.372 -14.061 1.00 97.62 181 ALA A O 1
ATOM 1370 N N . LEU A 1 182 ? 10.925 7.788 -13.079 1.00 97.81 182 LEU A N 1
ATOM 1371 C CA . LEU A 1 182 ? 9.748 7.114 -13.629 1.00 97.81 182 LEU A CA 1
ATOM 1372 C C . LEU A 1 182 ? 9.741 7.153 -15.165 1.00 97.81 182 LEU A C 1
ATOM 1374 O O . LEU A 1 182 ? 9.684 6.073 -15.754 1.00 97.81 182 LEU A O 1
ATOM 1378 N N . PRO A 1 183 ? 9.925 8.310 -15.837 1.00 98.06 183 PRO A N 1
ATOM 1379 C CA . PRO A 1 183 ? 9.960 8.338 -17.298 1.00 98.06 183 PRO A CA 1
ATOM 1380 C C . PRO A 1 183 ? 11.080 7.476 -17.890 1.00 98.06 183 PRO A C 1
ATOM 1382 O O . PRO A 1 183 ? 10.857 6.790 -18.885 1.00 98.06 183 PRO A O 1
ATOM 1385 N N . ALA A 1 184 ? 12.266 7.462 -17.269 1.00 97.81 184 ALA A N 1
ATOM 1386 C CA . ALA A 1 184 ? 13.385 6.641 -17.726 1.00 97.81 184 ALA A CA 1
ATOM 1387 C C . ALA A 1 184 ? 13.078 5.137 -17.636 1.00 97.81 184 ALA A C 1
ATOM 1389 O O . ALA A 1 184 ? 13.370 4.385 -18.567 1.00 97.81 184 ALA A O 1
ATOM 1390 N N . LEU A 1 185 ? 12.460 4.694 -16.536 1.00 97.94 185 LEU A N 1
ATOM 1391 C CA . LEU A 1 185 ? 12.075 3.295 -16.335 1.00 97.94 185 LEU A CA 1
ATOM 1392 C C . LEU A 1 185 ? 10.976 2.868 -17.308 1.00 97.94 185 LEU A C 1
ATOM 1394 O O . LEU A 1 185 ? 11.082 1.794 -17.897 1.00 97.94 185 LEU A O 1
ATOM 1398 N N . ILE A 1 186 ? 9.956 3.707 -17.507 1.00 97.94 186 ILE A N 1
ATOM 1399 C CA . ILE A 1 186 ? 8.885 3.453 -18.477 1.00 97.94 186 ILE A CA 1
ATOM 1400 C C . ILE A 1 186 ? 9.480 3.324 -19.881 1.00 97.94 186 ILE A C 1
ATOM 1402 O O . ILE A 1 186 ? 9.288 2.293 -20.519 1.00 97.94 186 ILE A O 1
ATOM 1406 N N . ALA A 1 187 ? 10.299 4.286 -20.314 1.00 97.00 187 ALA A N 1
ATOM 1407 C CA . ALA A 1 187 ? 10.943 4.249 -21.626 1.00 97.00 187 ALA A CA 1
ATOM 1408 C C . ALA A 1 187 ? 11.821 3.000 -21.821 1.00 97.00 187 ALA A C 1
ATOM 1410 O O . ALA A 1 187 ? 11.848 2.418 -22.903 1.00 97.00 187 ALA A O 1
ATOM 1411 N N . ALA A 1 188 ? 12.523 2.547 -20.780 1.00 96.19 188 ALA A N 1
ATOM 1412 C CA . ALA A 1 188 ? 13.327 1.331 -20.853 1.00 96.19 188 ALA A CA 1
ATOM 1413 C C . ALA A 1 188 ? 12.468 0.065 -21.026 1.00 96.19 188 ALA A C 1
ATOM 1415 O O . ALA A 1 188 ? 12.870 -0.850 -21.747 1.00 96.19 188 ALA A O 1
ATOM 1416 N N . VAL A 1 189 ? 11.287 0.017 -20.398 1.00 96.12 189 VAL A N 1
ATOM 1417 C CA . VAL A 1 189 ? 10.306 -1.064 -20.591 1.00 96.12 189 VAL A CA 1
ATOM 1418 C C . VAL A 1 189 ? 9.689 -1.005 -21.990 1.00 96.12 189 VAL A C 1
ATOM 1420 O O . VAL A 1 189 ? 9.602 -2.042 -22.643 1.00 96.12 189 VAL A O 1
ATOM 1423 N N . GLU A 1 190 ? 9.349 0.184 -22.495 1.00 94.94 190 GLU A N 1
ATOM 1424 C CA . GLU A 1 190 ? 8.864 0.381 -23.873 1.00 94.94 190 GLU A CA 1
ATOM 1425 C C . GLU A 1 190 ? 9.900 -0.034 -24.923 1.00 94.94 190 GLU A C 1
ATOM 1427 O O . GLU A 1 190 ? 9.547 -0.530 -25.985 1.00 94.94 190 GLU A O 1
ATOM 1432 N N . GLN A 1 191 ? 11.190 0.132 -24.629 1.00 94.50 191 GLN A N 1
ATOM 1433 C CA . GLN A 1 191 ? 12.293 -0.310 -25.489 1.00 94.50 191 GLN A CA 1
ATOM 1434 C C . GLN A 1 191 ? 12.635 -1.799 -25.313 1.00 94.50 191 GLN A C 1
ATOM 1436 O O . GLN A 1 191 ? 13.627 -2.276 -25.866 1.00 94.50 191 GLN A O 1
ATOM 1441 N N . GLY A 1 192 ? 11.858 -2.534 -24.515 1.00 92.62 192 GLY A N 1
ATOM 1442 C CA . GLY A 1 192 ? 12.018 -3.971 -24.328 1.00 92.62 192 GLY A CA 1
ATOM 1443 C C . GLY A 1 192 ? 13.153 -4.388 -23.406 1.00 92.62 192 GLY A C 1
ATOM 1444 O O . GLY A 1 192 ? 13.501 -5.567 -23.380 1.00 92.62 192 GLY A O 1
ATOM 1445 N N . LEU A 1 193 ? 13.749 -3.464 -22.642 1.00 92.75 193 LEU A N 1
ATOM 1446 C CA . LEU A 1 193 ? 14.834 -3.755 -21.696 1.00 92.75 193 LEU A CA 1
ATOM 1447 C C . LEU A 1 193 ? 15.973 -4.563 -22.346 1.00 92.75 193 LEU A C 1
ATOM 1449 O O . LEU A 1 193 ? 16.479 -5.525 -21.769 1.00 92.75 193 LEU A O 1
ATOM 1453 N N . GLY A 1 194 ? 16.366 -4.176 -23.564 1.00 86.69 194 GLY A N 1
ATOM 1454 C CA . GLY A 1 194 ? 17.453 -4.805 -24.321 1.00 86.69 194 GLY A CA 1
ATOM 1455 C C . GLY A 1 194 ? 17.068 -6.081 -25.073 1.00 86.69 194 GLY A C 1
ATOM 1456 O O . GLY A 1 194 ? 17.961 -6.871 -25.403 1.00 86.69 194 GLY A O 1
ATOM 1457 N N . GLU A 1 195 ? 15.779 -6.286 -25.331 1.00 89.69 195 GLU A N 1
ATOM 1458 C CA . GLU A 1 195 ? 15.217 -7.360 -26.153 1.00 89.69 195 GLU A CA 1
ATOM 1459 C C . GLU A 1 195 ? 14.217 -6.795 -27.167 1.00 89.69 195 GLU A C 1
ATOM 1461 O O . GLU A 1 195 ? 13.697 -5.695 -26.989 1.00 89.69 195 GLU A O 1
ATOM 1466 N N . GLU A 1 196 ? 13.945 -7.550 -28.233 1.00 86.44 196 GLU A N 1
ATOM 1467 C CA . GLU A 1 196 ? 12.839 -7.230 -29.135 1.00 86.44 196 GLU A CA 1
ATOM 1468 C C . GLU A 1 196 ? 11.510 -7.507 -28.424 1.00 86.44 196 GLU A C 1
ATOM 1470 O O . GLU A 1 196 ? 11.320 -8.562 -27.812 1.00 86.44 196 GLU A O 1
ATOM 1475 N N . ILE A 1 197 ? 10.598 -6.542 -28.497 1.00 86.31 197 ILE A N 1
ATOM 1476 C CA . ILE A 1 197 ? 9.238 -6.676 -27.981 1.00 86.31 197 ILE A CA 1
ATOM 1477 C C . ILE A 1 197 ? 8.272 -6.960 -29.117 1.00 86.31 197 ILE A C 1
ATOM 1479 O O . ILE A 1 197 ? 8.400 -6.427 -30.220 1.00 86.31 197 ILE A O 1
ATOM 1483 N N . GLU A 1 198 ? 7.285 -7.793 -28.821 1.00 74.25 198 GLU A N 1
ATOM 1484 C CA . GLU A 1 198 ? 6.170 -8.033 -29.723 1.00 74.25 198 GLU A CA 1
ATOM 1485 C C . GLU A 1 198 ? 5.015 -7.106 -29.326 1.00 74.25 198 GLU A C 1
ATOM 1487 O O . GLU A 1 198 ? 4.687 -7.064 -28.134 1.00 74.25 198 GLU A O 1
ATOM 1492 N N . PRO A 1 199 ? 4.418 -6.371 -30.281 1.00 62.91 199 PRO A N 1
ATOM 1493 C CA . PRO A 1 199 ? 3.239 -5.554 -30.018 1.00 62.91 199 PRO A CA 1
ATOM 1494 C C . PRO A 1 199 ? 2.020 -6.382 -29.578 1.00 62.91 199 PRO A C 1
ATOM 1496 O O . PRO A 1 199 ? 1.962 -7.609 -29.849 1.00 62.91 199 PRO A O 1
#

Sequence (199 aa):
DCVSNGFAAVLQQVEALSLGDGLWWLHSEQTVKRPGLAFVTPDKPIRYLGQPLTGLFCLASLGEAHQALLERLCLLLIEGRGHELGHATNSRVVLEALGGEVPAEWPTQQIQLANAHGLHARPAKILAQLAKEFEGEVRVRVLETGESAVSAKSLSKLLSLGVRRGQTLEFIAEPSIAADALPALIAAVEQGLGEEIEP